Protein AF-A0A960WBM6-F1 (afdb_monomer_lite)

pLDDT: mean 77.88, std 14.92, range [31.28, 96.62]

Sequence (281 aa):
MEIIMSLPKWAQWVTFFGSLLALLITLSNLFVIVKGPKLVVKFTKNTFIRISESYGESIFLRPIIVALNGDVTIHEVVTTLYFKDHVGNESKYNLEILEYGELVKQVNSTAPQHFFLTSSPFRFLKKNSSLPAVYLSRPAGHSDKLKNVILLCIEQVTETANHFTEPGDQSQKGTTNEARSKILNIIDERTNEILESVQFKPGEYEIELSVIFKSTNSLTSWRLRESSKTFLKFTIPENFRKEIKNSLKNTIIEIGRLRLEGKVSETVLYPEYVPKNINVS

Secondary structure (DSSP, 8-state):
-HHHHTS-HHHHHHHHHHHHHHHHHHHHHHHHHTS--EEEEEE-S--EEEEETTTEEEEEE-EEEEEESS-EEEEEEEEEEEEE-TT--EEEEEEEEEEEEEE---TT-SS----EETT--TT-B-TT---BEEEEEEETT--THHHHHHHHHHHHHHHHHHHHHSSS-GGGPPPHHHHHHHHHHHHHHHHHHHHHH----SEEEEEEEEEEEEESS-TTTTT--EEEEEEEEEEE-TTHHHHHHHHHHHHHHHHHHHHHTT-TTSPPPPPEEPPEEEEE-

Foldseek 3Di:
DVVLVPDDPVVNVVVVVVVVVVVVVVVVVVVLLVPDKDKAKWWDLPKWWFADLPPGIKIKTWIWIAIASAKKFWDDKWKKKWFAAPVGDIDIFTKDFPAKAFADDDPDDPDSDRDGDRPDPSRIDGHPPGTTMMTIIDTPPLDCQLSVLLVVLLVVLLVLLCQQPPPDDCVPHDDPVVSLVVNLVSLVVSLVVNLVSDDDDFGKMKMKIKTWMFGPDDPPRPDDTDIYIKMKIFGDHRCNSVVLSVQQSVQSSVSSVCSNVVNNVDDGDTDIGNTHPIDID

Radius of gyration: 29.23 Å; chains: 1; bounding box: 61×32×106 Å

Structure (mmCIF, N/CA/C/O backbone):
data_AF-A0A960WBM6-F1
#
_entry.id   AF-A0A960WBM6-F1
#
loop_
_atom_site.group_PDB
_atom_site.id
_atom_site.type_symbol
_atom_site.label_atom_id
_atom_site.label_alt_id
_atom_site.label_comp_id
_atom_site.label_asym_id
_atom_site.label_entity_id
_atom_site.label_seq_id
_atom_site.pdbx_PDB_ins_code
_atom_site.Cartn_x
_atom_site.Cartn_y
_atom_site.Cartn_z
_atom_site.occupancy
_atom_site.B_iso_or_equiv
_atom_site.auth_seq_id
_atom_site.auth_comp_id
_atom_site.auth_asym_id
_atom_site.auth_atom_id
_atom_site.pdbx_PDB_model_num
ATOM 1 N N . MET A 1 1 ? 22.748 -4.782 -67.440 1.00 51.88 1 MET A N 1
ATOM 2 C CA . MET A 1 1 ? 23.927 -3.898 -67.288 1.00 51.88 1 MET A CA 1
ATOM 3 C C . MET A 1 1 ? 24.216 -3.122 -68.575 1.00 51.88 1 MET A C 1
ATOM 5 O O . MET A 1 1 ? 24.568 -1.955 -68.488 1.00 51.88 1 MET A O 1
ATOM 9 N N . GLU A 1 2 ? 23.966 -3.710 -69.751 1.00 52.69 2 GLU A N 1
ATOM 10 C CA . GLU A 1 2 ? 24.194 -3.074 -71.065 1.00 52.69 2 GLU A CA 1
ATOM 11 C C . GLU A 1 2 ? 23.302 -1.849 -71.363 1.00 52.69 2 GLU A C 1
ATOM 13 O O . GLU A 1 2 ? 23.773 -0.896 -71.969 1.00 52.69 2 GLU A O 1
ATOM 18 N N . ILE A 1 3 ? 22.062 -1.796 -70.857 1.00 58.38 3 ILE A N 1
ATOM 19 C CA . ILE A 1 3 ? 21.116 -0.684 -71.121 1.00 58.38 3 ILE A CA 1
ATOM 20 C C . ILE A 1 3 ? 21.492 0.620 -70.381 1.00 58.38 3 ILE A C 1
ATOM 22 O O . ILE A 1 3 ? 21.149 1.717 -70.812 1.00 58.38 3 ILE A O 1
ATOM 26 N N . ILE A 1 4 ? 22.216 0.530 -69.260 1.00 57.78 4 ILE A N 1
ATOM 27 C CA . ILE A 1 4 ? 22.627 1.716 -68.483 1.00 57.78 4 ILE A CA 1
ATOM 28 C C . ILE A 1 4 ? 23.872 2.351 -69.115 1.00 57.78 4 ILE A C 1
ATOM 30 O O . ILE A 1 4 ? 24.004 3.573 -69.146 1.00 57.78 4 ILE A O 1
ATOM 34 N N . MET A 1 5 ? 24.761 1.533 -69.688 1.00 59.09 5 MET A N 1
ATOM 35 C CA . MET A 1 5 ? 25.993 2.008 -70.324 1.00 59.09 5 MET A CA 1
ATOM 36 C C . MET A 1 5 ? 25.749 2.780 -71.631 1.00 59.09 5 MET A C 1
ATOM 38 O O . MET A 1 5 ? 26.608 3.562 -72.027 1.00 59.09 5 MET A O 1
ATOM 42 N N . SER A 1 6 ? 24.573 2.637 -72.254 1.00 69.56 6 SER A N 1
ATOM 43 C CA . SER A 1 6 ? 24.165 3.393 -73.449 1.00 69.56 6 SER A CA 1
ATOM 44 C C . SER A 1 6 ? 23.536 4.763 -73.155 1.00 69.56 6 SER A C 1
ATOM 46 O O . SER A 1 6 ? 23.222 5.502 -74.087 1.00 69.56 6 SER A O 1
ATOM 48 N N . LEU A 1 7 ? 23.319 5.120 -71.884 1.00 72.75 7 LEU A N 1
ATOM 49 C CA . LEU A 1 7 ? 22.768 6.424 -71.504 1.00 72.75 7 LEU A CA 1
ATOM 50 C C . LEU A 1 7 ? 23.850 7.522 -71.487 1.00 72.75 7 LEU A C 1
ATOM 52 O O . LEU A 1 7 ? 25.006 7.243 -71.165 1.00 72.75 7 LEU A O 1
ATOM 56 N N . PRO A 1 8 ? 23.497 8.794 -71.752 1.00 80.50 8 PRO A N 1
ATOM 57 C CA . PRO A 1 8 ? 24.393 9.923 -71.515 1.00 80.50 8 PRO A CA 1
ATOM 58 C C . PRO A 1 8 ? 24.914 9.921 -70.072 1.00 80.50 8 PRO A C 1
ATOM 60 O O . PRO A 1 8 ? 24.158 9.626 -69.145 1.00 80.50 8 PRO A O 1
ATOM 63 N N . LYS A 1 9 ? 26.179 10.311 -69.856 1.00 78.56 9 LYS A N 1
ATOM 64 C CA . LYS A 1 9 ? 26.829 10.262 -68.528 1.00 78.56 9 LYS A CA 1
ATOM 65 C C . LYS A 1 9 ? 25.989 10.904 -67.414 1.00 78.56 9 LYS A C 1
ATOM 67 O O . LYS A 1 9 ? 25.938 10.377 -66.311 1.00 78.56 9 LYS A O 1
ATOM 72 N N . TRP A 1 10 ? 25.291 12.007 -67.694 1.00 80.94 10 TRP A N 1
ATOM 73 C CA . TRP A 1 10 ? 24.418 12.671 -66.717 1.00 80.94 10 TRP A CA 1
ATOM 74 C C . TRP A 1 10 ? 23.229 11.794 -66.284 1.00 80.94 10 TRP A C 1
ATOM 76 O O . TRP A 1 10 ? 22.906 11.747 -65.101 1.00 80.94 10 TRP A O 1
ATOM 86 N N . ALA A 1 11 ? 22.622 11.045 -67.208 1.00 78.31 11 ALA A N 1
ATOM 87 C CA . ALA A 1 11 ? 21.514 10.139 -66.920 1.00 78.31 11 ALA A CA 1
ATOM 88 C C . ALA A 1 11 ? 21.991 8.906 -66.140 1.00 78.31 11 ALA A C 1
ATOM 90 O O . ALA A 1 11 ? 21.297 8.468 -65.227 1.00 78.31 11 ALA A O 1
ATOM 91 N N . GLN A 1 12 ? 23.207 8.417 -66.421 1.00 79.69 12 GLN A N 1
ATOM 92 C CA . GLN A 1 12 ? 23.851 7.350 -65.642 1.00 79.69 12 GLN A CA 1
ATOM 93 C C . GLN A 1 12 ? 24.030 7.759 -64.174 1.00 79.69 12 GLN A C 1
ATOM 95 O O . GLN A 1 12 ? 23.628 7.014 -63.276 1.00 79.69 12 GLN A O 1
ATOM 100 N N . TRP A 1 13 ? 24.553 8.968 -63.926 1.00 79.75 13 TRP A N 1
ATOM 101 C CA . TRP A 1 13 ? 24.692 9.518 -62.574 1.00 79.75 13 TRP A CA 1
ATOM 102 C C . TRP A 1 13 ? 23.342 9.644 -61.864 1.00 79.75 13 TRP A C 1
ATO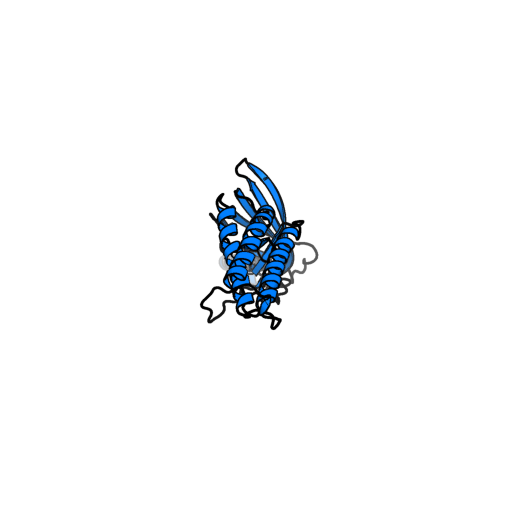M 104 O O . TRP A 1 13 ? 23.217 9.207 -60.722 1.00 79.75 13 TRP A O 1
ATOM 114 N N . VAL A 1 14 ? 22.314 10.165 -62.540 1.00 82.62 14 VAL A N 1
ATOM 115 C CA . VAL A 1 14 ? 20.965 10.295 -61.963 1.00 82.62 14 VAL A CA 1
ATOM 116 C C . VAL A 1 14 ? 20.368 8.930 -61.614 1.00 82.62 14 VAL A C 1
ATOM 118 O O . VAL A 1 14 ? 19.839 8.770 -60.517 1.00 82.62 14 VAL A O 1
ATOM 121 N N . THR A 1 15 ? 20.491 7.919 -62.480 1.00 82.12 15 THR A N 1
ATOM 122 C CA . THR A 1 15 ? 20.007 6.563 -62.168 1.00 82.12 15 THR A CA 1
ATOM 123 C C . THR A 1 15 ? 20.772 5.912 -61.020 1.00 82.12 15 THR A C 1
ATOM 125 O O . THR A 1 15 ? 20.156 5.284 -60.160 1.00 82.12 15 THR A O 1
ATOM 128 N N . PHE A 1 16 ? 22.094 6.100 -60.951 1.00 84.12 16 PHE A N 1
ATOM 129 C CA . PHE A 1 16 ? 22.910 5.579 -59.858 1.00 84.12 16 PHE A CA 1
ATOM 130 C C . PHE A 1 16 ? 22.513 6.220 -58.525 1.00 84.12 16 PHE A C 1
ATOM 132 O O . PHE A 1 16 ? 22.137 5.509 -57.594 1.00 84.12 16 PHE A O 1
ATOM 139 N N . PHE A 1 17 ? 22.486 7.552 -58.447 1.00 83.62 17 PHE A N 1
ATOM 140 C CA . PHE A 1 17 ? 22.092 8.252 -57.224 1.00 83.62 17 PHE A CA 1
ATOM 141 C C . PHE A 1 17 ? 20.619 8.036 -56.864 1.00 83.62 17 PHE A C 1
ATOM 143 O O . PHE A 1 17 ? 20.308 7.899 -55.685 1.00 83.62 17 PHE A O 1
ATOM 150 N N . GLY A 1 18 ? 19.721 7.925 -57.845 1.00 85.38 18 GLY A N 1
ATOM 151 C CA . GLY A 1 18 ? 18.317 7.579 -57.620 1.00 85.38 18 GLY A CA 1
ATOM 152 C C . GLY A 1 18 ? 18.147 6.178 -57.029 1.00 85.38 18 GLY A C 1
ATOM 153 O O . GLY A 1 18 ? 17.402 6.002 -56.068 1.00 85.38 18 GLY A O 1
ATOM 154 N N . SER A 1 19 ? 18.888 5.189 -57.539 1.00 84.75 19 SER A N 1
ATOM 155 C CA . SER A 1 19 ? 18.884 3.824 -56.994 1.00 84.75 19 SER A CA 1
ATOM 156 C C . SER A 1 19 ? 19.531 3.736 -55.608 1.00 84.75 19 SER A C 1
ATOM 158 O O . SER A 1 19 ? 19.014 3.038 -54.738 1.00 84.75 19 SER A O 1
ATOM 160 N N . LEU A 1 20 ? 20.598 4.504 -55.359 1.00 84.56 20 LEU A N 1
ATOM 161 C CA . LEU A 1 20 ? 21.231 4.617 -54.045 1.00 84.56 20 LEU A CA 1
ATOM 162 C C . LEU A 1 20 ? 20.290 5.278 -53.030 1.00 84.56 20 LEU A C 1
ATOM 164 O O . LEU A 1 20 ? 20.164 4.798 -51.908 1.00 84.56 20 LEU A O 1
ATOM 168 N N . LEU A 1 21 ? 19.587 6.342 -53.426 1.00 83.69 21 LEU A N 1
ATOM 169 C CA . LEU A 1 21 ? 18.595 7.011 -52.588 1.00 83.69 21 LEU A CA 1
ATOM 170 C C . LEU A 1 21 ? 17.417 6.078 -52.279 1.00 83.69 21 LEU A C 1
ATOM 172 O O . LEU A 1 21 ? 17.003 5.987 -51.127 1.00 83.69 21 LEU A O 1
ATOM 176 N N . ALA A 1 22 ? 16.919 5.335 -53.270 1.00 82.62 22 ALA A N 1
ATOM 177 C CA . ALA A 1 22 ? 15.879 4.329 -53.068 1.00 82.62 22 ALA A CA 1
ATOM 178 C C . ALA A 1 22 ? 16.340 3.218 -52.111 1.00 82.62 22 ALA A C 1
ATOM 180 O O . ALA A 1 22 ? 15.602 2.870 -51.191 1.00 82.62 22 ALA A O 1
ATOM 181 N N . LEU A 1 23 ? 17.578 2.727 -52.258 1.00 83.38 23 LEU A N 1
ATOM 182 C CA . LEU A 1 23 ? 18.181 1.753 -51.347 1.00 83.38 23 LEU A CA 1
ATOM 183 C C . LEU A 1 23 ? 18.256 2.308 -49.917 1.00 83.38 23 LEU A C 1
ATOM 185 O O . LEU A 1 23 ? 17.821 1.643 -48.980 1.00 83.38 23 LEU A O 1
ATOM 189 N N . LEU A 1 24 ? 18.744 3.540 -49.742 1.00 78.94 24 LEU A N 1
ATOM 190 C CA . LEU A 1 24 ? 18.834 4.201 -48.437 1.00 78.94 24 LEU A CA 1
ATOM 191 C C . LEU A 1 24 ? 17.455 4.425 -47.801 1.00 78.94 24 LEU A C 1
ATOM 193 O O . LEU A 1 24 ? 17.318 4.236 -46.596 1.00 78.94 24 LEU A O 1
ATOM 197 N N . ILE A 1 25 ? 16.429 4.760 -48.590 1.00 77.88 25 ILE A N 1
ATOM 198 C CA . ILE A 1 25 ? 15.038 4.876 -48.122 1.00 77.88 25 ILE A CA 1
ATOM 199 C C . ILE A 1 25 ? 14.477 3.504 -47.727 1.00 77.88 25 ILE A C 1
ATOM 201 O O . ILE A 1 25 ? 13.816 3.373 -46.700 1.00 77.88 25 ILE A O 1
ATOM 205 N N . THR A 1 26 ? 14.747 2.449 -48.499 1.00 75.38 26 THR A N 1
ATOM 206 C CA . THR A 1 26 ? 14.316 1.094 -48.124 1.00 75.38 26 THR A CA 1
ATOM 207 C C . THR A 1 26 ? 15.040 0.579 -46.884 1.00 75.38 26 THR A C 1
ATOM 209 O O . THR A 1 26 ? 14.398 -0.015 -46.024 1.00 75.38 26 THR A O 1
ATOM 212 N N . LEU A 1 27 ? 16.337 0.866 -46.736 1.00 70.75 27 LEU A N 1
ATOM 213 C CA . LEU A 1 27 ? 17.120 0.543 -45.544 1.00 70.75 27 LEU A CA 1
ATOM 214 C C . LEU A 1 27 ? 16.624 1.331 -44.331 1.00 70.75 27 LEU A C 1
ATOM 216 O O . LEU A 1 27 ? 16.455 0.740 -43.271 1.00 70.75 27 LEU A O 1
ATOM 220 N N . SER A 1 28 ? 16.334 2.628 -44.467 1.00 61.50 28 SER A N 1
ATOM 221 C CA . SER A 1 28 ? 15.801 3.441 -43.367 1.00 61.50 28 SER A CA 1
ATOM 222 C C . SER A 1 28 ? 14.403 2.982 -42.940 1.00 61.50 28 SER A C 1
ATOM 224 O O . SER A 1 28 ? 14.136 2.874 -41.744 1.00 61.50 28 SER A O 1
ATOM 226 N N . ASN A 1 29 ? 13.543 2.604 -43.890 1.00 57.44 29 ASN A N 1
ATOM 227 C CA . ASN A 1 29 ? 12.247 1.989 -43.603 1.00 57.44 29 ASN A CA 1
ATOM 228 C C . ASN A 1 29 ? 12.398 0.603 -42.951 1.00 57.44 29 ASN A C 1
ATOM 230 O O . ASN A 1 29 ? 11.651 0.287 -42.025 1.00 57.44 29 ASN A O 1
ATOM 234 N N . LEU A 1 30 ? 13.405 -0.189 -43.342 1.00 56.22 30 LEU A N 1
ATOM 235 C CA . LEU A 1 30 ? 13.779 -1.413 -42.627 1.00 56.22 30 LEU A CA 1
ATOM 236 C C . LEU A 1 30 ? 14.220 -1.094 -41.191 1.00 56.22 30 LEU A C 1
ATOM 238 O O . LEU A 1 30 ? 13.779 -1.754 -40.261 1.00 56.22 30 LEU A O 1
ATOM 242 N N . PHE A 1 31 ? 15.021 -0.047 -40.981 1.00 52.97 31 PHE A N 1
ATOM 243 C CA . PHE A 1 31 ? 15.459 0.392 -39.651 1.00 52.97 31 PHE A CA 1
ATOM 244 C C . PHE A 1 31 ? 14.296 0.846 -38.752 1.00 52.97 31 PHE A C 1
ATOM 246 O O . PHE A 1 31 ? 14.330 0.616 -37.543 1.00 52.97 31 PHE A O 1
ATOM 253 N N . VAL A 1 32 ? 13.241 1.446 -39.316 1.00 49.31 32 VAL A N 1
ATOM 254 C CA . VAL A 1 32 ? 12.004 1.775 -38.581 1.00 49.31 32 VAL A CA 1
ATOM 255 C C . VAL A 1 32 ? 11.244 0.508 -38.170 1.00 49.31 32 VAL A C 1
ATOM 257 O O . VAL A 1 32 ? 10.724 0.457 -37.057 1.00 49.31 32 VAL A O 1
ATOM 260 N N . ILE A 1 33 ? 11.247 -0.535 -39.007 1.00 52.09 33 ILE A N 1
ATOM 261 C CA . ILE A 1 33 ? 10.725 -1.875 -38.674 1.00 52.09 33 ILE A CA 1
ATOM 262 C C . ILE A 1 33 ? 11.625 -2.591 -37.639 1.00 52.09 33 ILE A C 1
ATOM 264 O O . ILE A 1 33 ? 11.143 -3.414 -36.865 1.00 52.09 33 ILE A O 1
ATOM 268 N N . VAL A 1 34 ? 12.914 -2.240 -37.562 1.00 53.84 34 VAL A N 1
ATOM 269 C CA . VAL A 1 34 ? 13.913 -2.805 -36.628 1.00 53.84 34 VAL A CA 1
ATOM 270 C C . VAL A 1 34 ? 13.907 -2.130 -35.246 1.00 53.84 34 VAL A C 1
ATOM 272 O O . VAL A 1 34 ? 14.591 -2.606 -34.339 1.00 53.84 34 VAL A O 1
ATOM 275 N N . LYS A 1 35 ? 13.112 -1.073 -35.005 1.00 60.22 35 LYS A N 1
ATOM 276 C CA . LYS A 1 35 ? 12.862 -0.625 -33.622 1.00 60.22 35 LYS A CA 1
ATOM 277 C C . LYS A 1 35 ? 12.098 -1.729 -32.891 1.00 60.22 35 LYS A C 1
ATOM 279 O O . LYS A 1 35 ? 10.879 -1.810 -32.996 1.00 60.22 35 LYS A O 1
ATOM 284 N N . GLY A 1 36 ? 12.844 -2.574 -32.180 1.00 65.44 36 GLY A N 1
ATOM 285 C CA . GLY A 1 36 ? 12.320 -3.708 -31.431 1.00 65.44 36 GLY A CA 1
ATOM 286 C C . GLY A 1 36 ? 11.194 -3.308 -30.472 1.00 65.44 36 GLY A C 1
ATOM 287 O O . GLY A 1 36 ? 11.067 -2.130 -30.105 1.00 65.44 36 GLY A O 1
ATOM 288 N N . PRO A 1 37 ? 10.350 -4.276 -30.081 1.00 74.62 37 PRO A N 1
ATOM 289 C CA . PRO A 1 37 ? 9.254 -4.014 -29.166 1.00 74.62 37 PRO A CA 1
ATOM 290 C C . PRO A 1 37 ? 9.809 -3.481 -27.848 1.00 74.62 37 PRO A C 1
ATOM 292 O O . PRO A 1 37 ? 10.759 -4.025 -27.297 1.00 74.62 37 PRO A O 1
ATOM 295 N N . LYS A 1 38 ? 9.210 -2.404 -27.348 1.00 80.69 38 LYS A N 1
ATOM 296 C CA . LYS A 1 38 ? 9.643 -1.719 -26.132 1.00 80.69 38 LYS A CA 1
ATOM 297 C C . LYS A 1 38 ? 8.476 -1.629 -25.170 1.00 80.69 38 LYS A C 1
ATOM 299 O O . LYS A 1 38 ? 7.408 -1.153 -25.543 1.00 80.69 38 LYS A O 1
ATOM 304 N N . LEU A 1 39 ? 8.699 -1.994 -23.915 1.00 83.19 39 LEU A N 1
ATOM 305 C CA . LEU A 1 39 ? 7.736 -1.749 -22.850 1.00 83.19 39 LEU A CA 1
ATOM 306 C C . LEU A 1 39 ? 8.081 -0.454 -22.115 1.00 83.19 39 LEU A C 1
ATOM 308 O O . LEU A 1 39 ? 9.196 -0.278 -21.620 1.00 83.19 39 LEU A O 1
ATOM 312 N N . VAL A 1 40 ? 7.124 0.464 -22.039 1.00 86.00 40 VAL A N 1
ATOM 313 C CA . VAL A 1 40 ? 7.214 1.665 -21.206 1.00 86.00 40 VAL A CA 1
ATOM 314 C C . VAL A 1 40 ? 6.342 1.457 -19.982 1.00 86.00 40 VAL A C 1
ATOM 316 O O . VAL A 1 40 ? 5.144 1.225 -20.106 1.00 86.00 40 VAL A O 1
ATOM 319 N N . VAL A 1 41 ? 6.952 1.561 -18.809 1.00 86.44 41 VAL A N 1
ATOM 320 C CA . VAL A 1 41 ? 6.276 1.484 -17.515 1.00 86.44 41 VAL A CA 1
ATOM 321 C C . VAL A 1 41 ? 6.428 2.843 -16.849 1.00 86.44 41 VAL A C 1
ATOM 323 O O . VAL A 1 41 ? 7.524 3.397 -16.852 1.00 86.44 41 VAL A O 1
ATOM 326 N N . LYS A 1 42 ? 5.338 3.408 -16.327 1.00 88.44 42 LYS A N 1
ATOM 327 C CA . LYS A 1 42 ? 5.361 4.675 -15.585 1.00 88.44 42 LYS A CA 1
ATOM 328 C C . LYS A 1 42 ? 4.370 4.653 -14.443 1.00 88.44 42 LYS A C 1
ATOM 330 O O . LYS A 1 42 ? 3.204 4.339 -14.659 1.00 88.44 42 LYS A O 1
ATOM 335 N N . PHE A 1 43 ? 4.789 5.057 -13.254 1.00 87.94 43 PHE A N 1
ATOM 336 C CA . PHE A 1 43 ? 3.843 5.297 -12.171 1.00 87.94 43 PHE A CA 1
ATOM 337 C C . PHE A 1 43 ? 2.955 6.516 -12.431 1.00 87.94 43 PHE A C 1
ATOM 339 O O . PHE A 1 43 ? 3.356 7.499 -13.058 1.00 87.94 43 PHE A O 1
ATOM 346 N N . THR A 1 44 ? 1.735 6.465 -11.901 1.00 85.25 44 THR A N 1
ATOM 347 C CA . THR A 1 44 ? 0.902 7.654 -11.707 1.00 85.25 44 THR A CA 1
ATOM 348 C C . THR A 1 44 ? 1.102 8.214 -10.302 1.00 85.25 44 THR A C 1
ATOM 350 O O . THR A 1 44 ? 1.545 7.516 -9.391 1.00 85.25 44 THR A O 1
ATOM 353 N N . LYS A 1 45 ? 0.713 9.476 -10.097 1.00 83.94 45 LYS A N 1
ATOM 354 C CA . LYS A 1 45 ? 0.758 10.120 -8.774 1.00 83.94 45 LYS A CA 1
ATOM 355 C C . LYS A 1 45 ? -0.286 9.579 -7.786 1.00 83.94 45 LYS A C 1
ATOM 357 O O . LYS A 1 45 ? -0.279 9.957 -6.624 1.00 83.94 45 LYS A O 1
ATOM 362 N N . ASN A 1 46 ? -1.181 8.704 -8.238 1.00 81.94 46 ASN A N 1
ATOM 363 C CA . ASN A 1 46 ? -2.291 8.190 -7.447 1.00 81.94 46 ASN A CA 1
ATOM 364 C C . ASN A 1 46 ? -1.861 6.931 -6.688 1.00 81.94 46 ASN A C 1
ATOM 366 O O . ASN A 1 46 ? -2.228 5.819 -7.064 1.00 81.94 46 ASN A O 1
ATOM 370 N N . THR A 1 47 ? -1.057 7.132 -5.646 1.00 84.75 47 THR A N 1
ATOM 371 C CA . THR A 1 47 ? -0.614 6.087 -4.715 1.00 84.75 47 THR A CA 1
ATOM 372 C C . THR A 1 47 ? -1.178 6.378 -3.335 1.00 84.75 47 THR A C 1
ATOM 374 O O . THR A 1 47 ? -1.216 7.535 -2.922 1.00 84.75 47 THR A O 1
ATOM 377 N N . PHE A 1 48 ? -1.622 5.343 -2.628 1.00 88.50 48 PHE A N 1
ATOM 378 C CA . PHE A 1 48 ? -2.118 5.473 -1.260 1.00 88.50 48 PHE A CA 1
ATOM 379 C C . PHE A 1 48 ? -1.801 4.228 -0.436 1.00 88.50 48 PHE A C 1
ATOM 381 O O . PHE A 1 48 ? -1.596 3.140 -0.972 1.00 88.50 48 PHE A O 1
ATOM 388 N N . ILE A 1 49 ? -1.752 4.406 0.877 1.00 89.56 49 ILE A N 1
ATOM 389 C CA . ILE A 1 49 ? -1.599 3.349 1.870 1.00 89.56 49 ILE A CA 1
ATOM 390 C C . ILE A 1 49 ? -2.972 3.119 2.494 1.00 89.56 49 ILE A C 1
ATOM 392 O O . ILE A 1 49 ? -3.686 4.074 2.793 1.00 89.56 49 ILE A O 1
ATOM 396 N N . ARG A 1 50 ? -3.357 1.864 2.695 1.00 87.56 50 ARG A N 1
ATOM 397 C CA . ARG A 1 50 ? -4.604 1.503 3.375 1.00 87.56 50 ARG A CA 1
ATOM 398 C C . ARG A 1 50 ? -4.311 0.471 4.448 1.00 87.56 50 ARG A C 1
ATOM 400 O O . ARG A 1 50 ? -3.479 -0.412 4.253 1.00 87.56 50 ARG A O 1
ATOM 407 N N . ILE A 1 51 ? -5.048 0.569 5.547 1.00 87.06 51 ILE A N 1
ATOM 408 C CA . ILE A 1 51 ? -5.082 -0.449 6.592 1.00 87.06 51 ILE A CA 1
ATOM 409 C C . ILE A 1 51 ? -6.478 -1.068 6.601 1.00 87.06 51 ILE A C 1
ATOM 411 O O . ILE A 1 51 ? -7.461 -0.341 6.715 1.00 87.06 51 ILE A O 1
ATOM 415 N N . SER A 1 52 ? -6.568 -2.388 6.438 1.00 85.25 52 SER A N 1
ATOM 416 C CA . SER A 1 52 ? -7.834 -3.119 6.306 1.00 85.25 52 SER A CA 1
ATOM 417 C C . SER A 1 52 ? -7.781 -4.510 6.935 1.00 85.25 52 SER A C 1
ATOM 419 O O . SER A 1 52 ? -6.706 -5.076 7.129 1.00 85.25 52 SER A O 1
ATOM 421 N N . GLU A 1 53 ? -8.950 -5.090 7.198 1.00 83.25 53 GLU A N 1
ATOM 422 C CA . GLU A 1 53 ? -9.082 -6.462 7.708 1.00 83.25 53 GLU A CA 1
ATOM 423 C C . GLU A 1 53 ? -8.685 -7.546 6.689 1.00 83.25 53 GLU A C 1
ATOM 425 O O . GLU A 1 53 ? -8.329 -8.660 7.066 1.00 83.25 53 GLU A O 1
ATOM 430 N N . SER A 1 54 ? -8.717 -7.241 5.387 1.00 82.44 54 SER A N 1
ATOM 431 C CA . SER A 1 54 ? -8.425 -8.225 4.336 1.00 82.44 54 SER A CA 1
ATOM 432 C C . SER A 1 54 ? -6.920 -8.427 4.146 1.00 82.44 54 SER A C 1
ATOM 434 O O . SER A 1 54 ? -6.450 -9.569 4.075 1.00 82.44 54 SER A O 1
ATOM 436 N N . TYR A 1 55 ? -6.164 -7.324 4.123 1.00 81.69 55 TYR A N 1
ATOM 437 C CA . TYR A 1 55 ? -4.747 -7.314 3.735 1.00 81.69 55 TYR A CA 1
ATOM 438 C C . TYR A 1 55 ? -3.806 -6.750 4.811 1.00 81.69 55 TYR A C 1
ATOM 440 O O . TYR A 1 55 ? -2.592 -6.735 4.615 1.00 81.69 55 TYR A O 1
ATOM 448 N N . GLY A 1 56 ? -4.335 -6.295 5.953 1.00 86.56 56 GLY A N 1
ATOM 449 C CA . GLY A 1 56 ? -3.550 -5.562 6.945 1.00 86.56 56 GLY A CA 1
ATOM 450 C C . GLY A 1 56 ? -3.141 -4.195 6.398 1.00 86.56 56 GLY A C 1
ATOM 451 O O . GLY A 1 56 ? -3.984 -3.455 5.895 1.00 86.56 56 GLY A O 1
ATOM 452 N N . GLU A 1 57 ? -1.856 -3.863 6.492 1.00 88.31 57 GLU A N 1
ATOM 453 C CA . GLU A 1 57 ? -1.267 -2.656 5.902 1.00 88.31 57 GLU A CA 1
ATOM 454 C C . GLU A 1 57 ? -0.786 -2.943 4.479 1.00 88.31 57 GLU A C 1
ATOM 456 O O . GLU A 1 57 ? -0.038 -3.890 4.231 1.00 88.31 57 GLU A O 1
ATOM 461 N N . SER A 1 58 ? -1.231 -2.134 3.521 1.00 89.19 58 SER A N 1
ATOM 462 C CA . SER A 1 58 ? -0.901 -2.323 2.110 1.00 89.19 58 SER A CA 1
ATOM 463 C C . SER A 1 58 ? -0.746 -0.995 1.382 1.00 89.19 58 SER A C 1
ATOM 465 O O . SER A 1 58 ? -1.377 0.004 1.730 1.00 89.19 58 SER A O 1
ATOM 467 N N . ILE A 1 59 ? 0.079 -0.997 0.339 1.00 90.62 59 ILE A N 1
ATOM 468 C CA . ILE A 1 59 ? 0.286 0.123 -0.571 1.00 90.62 59 ILE A CA 1
ATOM 469 C C . ILE A 1 59 ? -0.343 -0.177 -1.930 1.00 90.62 59 ILE A C 1
ATOM 471 O O . ILE A 1 59 ? -0.156 -1.248 -2.506 1.00 90.62 59 ILE A O 1
ATOM 475 N N . PHE A 1 60 ? -1.096 0.786 -2.444 1.00 88.50 60 PHE A N 1
ATOM 476 C CA . PHE A 1 60 ? -1.750 0.709 -3.740 1.00 88.50 60 PHE A CA 1
ATOM 477 C C . PHE A 1 60 ? -0.940 1.491 -4.759 1.00 88.50 60 PHE A C 1
ATOM 479 O O . PHE A 1 60 ? -0.850 2.717 -4.694 1.00 88.50 60 PHE A O 1
ATOM 486 N N . LEU A 1 61 ? -0.383 0.770 -5.723 1.00 88.62 61 LEU A N 1
ATOM 487 C CA . LEU A 1 61 ? 0.441 1.315 -6.788 1.00 88.62 61 LEU A CA 1
ATOM 488 C C . LEU A 1 61 ? -0.339 1.332 -8.093 1.00 88.62 61 LEU A C 1
ATOM 490 O O . LEU A 1 61 ? -1.044 0.382 -8.418 1.00 88.62 61 LEU A O 1
ATOM 494 N N . ARG A 1 62 ? -0.190 2.404 -8.872 1.00 86.19 62 ARG A N 1
ATOM 495 C CA . ARG A 1 62 ? -0.899 2.564 -10.148 1.00 86.19 62 ARG A CA 1
ATOM 496 C C . ARG A 1 62 ? 0.058 2.814 -11.304 1.00 86.19 62 ARG A C 1
ATOM 498 O O . ARG A 1 62 ? 0.252 3.980 -11.671 1.00 86.19 62 ARG A O 1
ATOM 505 N N . PRO A 1 63 ? 0.697 1.769 -11.849 1.00 85.19 63 PRO A N 1
ATOM 506 C CA . PRO A 1 63 ? 1.510 1.902 -13.042 1.00 85.19 63 PRO A CA 1
ATOM 507 C C . PRO A 1 63 ? 0.669 1.893 -14.325 1.00 85.19 63 PRO A C 1
ATOM 509 O O . PRO A 1 63 ? -0.312 1.169 -14.472 1.00 85.19 63 PRO A O 1
ATOM 512 N N . ILE A 1 64 ? 1.105 2.689 -15.291 1.00 83.06 64 ILE A N 1
ATOM 513 C CA . ILE A 1 64 ? 0.690 2.635 -16.687 1.00 83.06 64 ILE A CA 1
ATOM 514 C C . ILE A 1 64 ? 1.749 1.826 -17.427 1.00 83.06 64 ILE A C 1
ATOM 516 O O . ILE A 1 64 ? 2.936 2.159 -17.378 1.00 83.06 64 ILE A O 1
ATOM 520 N N . ILE A 1 65 ? 1.316 0.775 -18.116 1.00 82.44 65 ILE A N 1
ATOM 521 C CA . ILE A 1 65 ? 2.194 -0.124 -18.861 1.00 82.44 65 ILE A CA 1
ATOM 522 C C . ILE A 1 65 ? 1.777 -0.078 -20.323 1.00 82.44 65 ILE A C 1
ATOM 524 O O . ILE A 1 65 ? 0.652 -0.433 -20.655 1.00 82.44 65 ILE A O 1
ATOM 528 N N . VAL A 1 66 ? 2.683 0.366 -21.193 1.00 82.56 66 VAL A N 1
ATOM 529 C CA . VAL A 1 66 ? 2.416 0.548 -22.622 1.00 82.56 66 VAL A CA 1
ATOM 530 C C . VAL A 1 66 ? 3.435 -0.222 -23.445 1.00 82.56 66 VAL A C 1
ATOM 532 O O . VAL A 1 66 ? 4.637 0.047 -23.384 1.00 82.56 66 VAL A O 1
ATOM 535 N N . ALA A 1 67 ? 2.942 -1.150 -24.260 1.00 79.50 67 ALA A N 1
ATOM 536 C CA . ALA A 1 67 ? 3.729 -1.795 -25.299 1.00 79.50 67 ALA A CA 1
ATOM 537 C C . ALA A 1 67 ? 3.832 -0.872 -26.525 1.00 79.50 67 ALA A C 1
ATOM 539 O O . ALA A 1 67 ? 2.822 -0.484 -27.122 1.00 79.50 67 ALA A O 1
ATOM 540 N N . LEU A 1 68 ? 5.060 -0.508 -26.892 1.00 77.81 68 LEU A N 1
ATOM 541 C CA . LEU A 1 68 ? 5.398 0.287 -28.068 1.00 77.81 68 LEU A CA 1
ATOM 542 C C . LEU A 1 68 ? 6.087 -0.593 -29.111 1.00 77.81 68 LEU A C 1
ATOM 544 O O . LEU A 1 68 ? 6.873 -1.476 -28.782 1.00 77.81 68 LEU A O 1
ATOM 548 N N . ASN A 1 69 ? 5.843 -0.292 -30.386 1.00 75.94 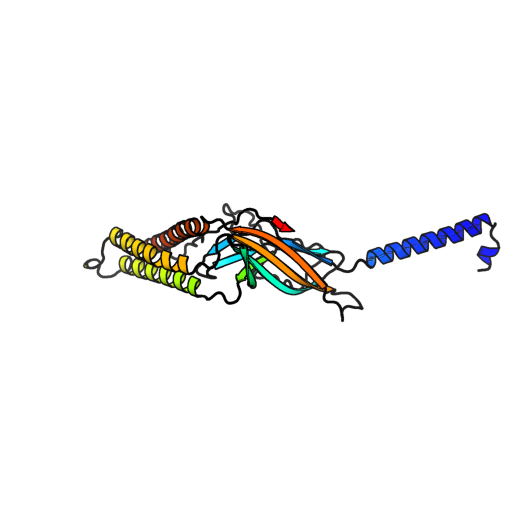69 ASN A N 1
ATOM 549 C CA . ASN A 1 69 ? 6.514 -0.921 -31.533 1.00 75.94 69 ASN A CA 1
ATOM 550 C C . ASN A 1 69 ? 6.356 -2.451 -31.647 1.00 75.94 69 ASN A C 1
ATOM 552 O O . ASN A 1 69 ? 7.095 -3.087 -32.386 1.00 75.94 69 ASN A O 1
ATOM 556 N N . GLY A 1 70 ? 5.368 -3.043 -30.976 1.00 72.19 70 GLY A N 1
ATOM 557 C CA . GLY A 1 70 ? 5.050 -4.463 -31.097 1.00 72.19 70 GLY A CA 1
ATOM 558 C C . GLY A 1 70 ? 4.428 -5.013 -29.824 1.00 72.19 70 GLY A C 1
ATOM 559 O O . GLY A 1 70 ? 4.335 -4.308 -28.818 1.00 72.19 70 GLY A O 1
ATOM 560 N N . ASP A 1 71 ? 4.003 -6.267 -29.887 1.00 73.81 71 ASP A N 1
ATOM 561 C CA . ASP A 1 71 ? 3.396 -6.955 -28.755 1.00 73.81 71 ASP A CA 1
ATOM 562 C C . ASP A 1 71 ? 4.474 -7.576 -27.859 1.00 73.81 71 ASP A C 1
ATOM 564 O O . ASP A 1 71 ? 5.482 -8.121 -28.330 1.00 73.81 71 ASP A O 1
ATOM 568 N N . VAL A 1 72 ? 4.246 -7.529 -26.547 1.00 76.25 72 VAL A N 1
ATOM 569 C CA . VAL A 1 72 ? 5.160 -8.098 -25.551 1.00 76.25 72 VAL A CA 1
ATOM 570 C C . VAL A 1 72 ? 4.437 -9.035 -24.599 1.00 76.25 72 VAL A C 1
ATOM 572 O O . VAL A 1 72 ? 3.266 -8.846 -24.261 1.00 76.25 72 VAL A O 1
ATOM 575 N N . THR A 1 73 ? 5.179 -10.029 -24.128 1.00 77.88 73 THR A N 1
ATOM 576 C CA . THR A 1 73 ? 4.779 -10.909 -23.037 1.00 77.88 73 THR A CA 1
ATOM 577 C C . THR A 1 73 ? 5.495 -10.480 -21.770 1.00 77.88 73 THR A C 1
ATOM 579 O O . THR A 1 73 ? 6.727 -10.472 -21.738 1.00 77.88 73 THR A O 1
ATOM 582 N N . ILE A 1 74 ? 4.739 -10.138 -20.725 1.00 80.38 74 ILE A N 1
ATOM 583 C CA . ILE A 1 74 ? 5.305 -9.898 -19.395 1.00 80.38 74 ILE A CA 1
ATOM 584 C C . ILE A 1 74 ? 5.603 -11.254 -18.759 1.00 80.38 74 ILE A C 1
ATOM 586 O O . ILE A 1 74 ? 4.723 -12.105 -18.634 1.00 80.38 74 ILE A O 1
ATOM 590 N N . HIS A 1 75 ? 6.861 -11.449 -18.378 1.00 79.75 75 HIS A N 1
ATOM 591 C CA . HIS A 1 75 ? 7.320 -12.637 -17.672 1.00 79.75 75 HIS A CA 1
ATOM 592 C C . HIS A 1 75 ? 7.229 -12.468 -16.164 1.00 79.75 75 HIS A C 1
ATOM 594 O O . HIS A 1 75 ? 6.809 -13.391 -15.473 1.00 79.75 75 HIS A O 1
ATOM 600 N N . GLU A 1 76 ? 7.654 -11.311 -15.666 1.00 84.19 76 GLU A N 1
ATOM 601 C CA . GLU A 1 76 ? 7.798 -11.078 -14.237 1.00 84.19 76 GLU A CA 1
ATOM 602 C C . GLU A 1 76 ? 7.646 -9.592 -13.925 1.00 84.19 76 GLU A C 1
ATOM 604 O O . GLU A 1 76 ? 8.067 -8.731 -14.702 1.00 84.19 76 GLU A O 1
ATOM 609 N N . VAL A 1 77 ? 7.046 -9.306 -12.774 1.00 86.19 77 VAL A N 1
ATOM 610 C CA . VAL A 1 77 ? 6.952 -7.966 -12.204 1.00 86.19 77 VAL A CA 1
ATOM 611 C C . VAL A 1 77 ? 7.598 -8.021 -10.829 1.00 86.19 77 VAL A C 1
ATOM 613 O O . VAL A 1 77 ? 7.111 -8.715 -9.941 1.00 86.19 77 VAL A O 1
ATOM 616 N N . VAL A 1 78 ? 8.695 -7.291 -10.665 1.00 90.44 78 VAL A N 1
ATOM 617 C CA . VAL A 1 78 ? 9.429 -7.185 -9.406 1.00 90.44 78 VAL A CA 1
ATOM 618 C C . VAL A 1 78 ? 9.234 -5.782 -8.869 1.00 90.44 78 VAL A C 1
ATOM 620 O O . VAL A 1 78 ? 9.469 -4.806 -9.583 1.00 90.44 78 VAL A O 1
ATOM 623 N N . THR A 1 79 ? 8.813 -5.682 -7.613 1.00 92.50 79 THR A N 1
ATOM 624 C CA . THR A 1 79 ? 8.625 -4.396 -6.944 1.00 92.50 79 THR A CA 1
ATOM 625 C C . THR A 1 79 ? 9.490 -4.345 -5.693 1.00 92.50 79 THR A C 1
ATOM 627 O O . THR A 1 79 ? 9.533 -5.297 -4.912 1.00 92.50 79 THR A O 1
ATOM 630 N N . THR A 1 80 ? 10.188 -3.237 -5.491 1.00 95.00 80 THR A N 1
ATOM 631 C CA . THR A 1 80 ? 11.099 -3.040 -4.364 1.00 95.00 80 THR A CA 1
ATOM 632 C C . THR A 1 80 ? 10.829 -1.689 -3.720 1.00 95.00 80 THR A C 1
ATOM 634 O O . THR A 1 80 ? 10.726 -0.684 -4.412 1.00 95.00 80 THR A O 1
ATOM 637 N N . LEU A 1 81 ? 10.719 -1.677 -2.395 1.00 95.12 81 LEU A N 1
ATOM 638 C CA . LEU A 1 81 ? 10.580 -0.493 -1.560 1.00 95.12 81 LEU A CA 1
ATOM 639 C C . LEU A 1 81 ? 11.921 -0.189 -0.893 1.00 95.12 81 LEU A C 1
ATOM 641 O O . LEU A 1 81 ? 12.447 -1.002 -0.132 1.00 95.12 81 LEU A O 1
ATOM 645 N N . TYR A 1 82 ? 12.436 1.000 -1.147 1.00 96.00 82 TYR A N 1
ATOM 646 C CA . TYR A 1 82 ? 13.550 1.601 -0.438 1.00 96.00 82 TYR A CA 1
ATOM 647 C C . TYR A 1 82 ? 12.983 2.609 0.559 1.00 96.00 82 TYR A C 1
ATOM 649 O O . TYR A 1 82 ? 12.109 3.407 0.220 1.00 96.00 82 TYR A O 1
ATOM 657 N N . PHE A 1 83 ? 13.460 2.549 1.793 1.00 95.56 83 PHE A N 1
ATOM 658 C CA . PHE A 1 83 ? 13.071 3.436 2.880 1.00 95.56 83 PHE A CA 1
ATOM 659 C C . PHE A 1 83 ? 14.310 4.120 3.432 1.00 95.56 83 PHE A C 1
ATOM 661 O O . PHE A 1 83 ? 15.324 3.459 3.652 1.00 95.56 83 PHE A O 1
ATOM 668 N N . LYS A 1 84 ? 14.200 5.419 3.690 1.00 95.56 84 LYS A N 1
ATOM 669 C CA . LYS A 1 84 ? 15.193 6.210 4.397 1.00 95.56 84 LYS A CA 1
ATOM 670 C C . LYS A 1 84 ? 14.527 6.944 5.552 1.00 95.56 84 LYS A C 1
ATOM 672 O O . LYS A 1 84 ? 13.614 7.747 5.342 1.00 95.56 84 LYS A O 1
ATOM 677 N N . ASP A 1 85 ? 14.973 6.658 6.769 1.00 91.44 85 ASP A N 1
ATOM 678 C CA . ASP A 1 85 ? 14.460 7.341 7.954 1.00 91.44 85 ASP A CA 1
ATOM 679 C C . ASP A 1 85 ? 15.042 8.759 8.103 1.00 91.44 85 ASP A C 1
ATOM 681 O O . ASP A 1 85 ? 15.953 9.177 7.383 1.00 91.44 85 ASP A O 1
ATOM 685 N N . HIS A 1 86 ? 14.509 9.519 9.061 1.00 84.56 86 HIS A N 1
ATOM 686 C CA . HIS A 1 86 ? 14.938 10.895 9.331 1.00 84.56 86 HIS A CA 1
ATOM 687 C C . HIS A 1 86 ? 16.378 11.017 9.862 1.00 84.56 86 HIS A C 1
ATOM 689 O O . HIS A 1 86 ? 16.942 12.109 9.836 1.00 84.56 86 HIS A O 1
ATOM 695 N N . VAL A 1 87 ? 16.976 9.918 10.330 1.00 86.25 87 VAL A N 1
ATOM 696 C CA . VAL A 1 87 ? 18.365 9.853 10.816 1.00 86.25 87 VAL A CA 1
ATOM 697 C C . VAL A 1 87 ? 19.318 9.407 9.692 1.00 86.25 87 VAL A C 1
ATOM 699 O O . VAL A 1 87 ? 20.535 9.485 9.835 1.00 86.25 87 VAL A O 1
ATOM 702 N N . GLY A 1 88 ? 18.774 9.008 8.539 1.00 86.31 88 GLY A N 1
ATOM 703 C CA . GLY A 1 88 ? 19.511 8.586 7.356 1.00 86.31 88 GLY A CA 1
ATOM 704 C C . GLY A 1 88 ? 19.752 7.081 7.260 1.00 86.31 88 GLY A C 1
ATOM 705 O O . GLY A 1 88 ? 20.496 6.672 6.372 1.00 86.31 88 GLY A O 1
ATOM 706 N N . ASN A 1 89 ? 19.141 6.256 8.118 1.00 90.31 89 ASN A N 1
ATOM 707 C CA . ASN A 1 89 ? 19.214 4.804 7.971 1.00 90.31 89 ASN A CA 1
ATOM 708 C C . ASN A 1 89 ? 18.396 4.365 6.764 1.00 90.31 89 ASN A C 1
ATOM 710 O O . ASN A 1 89 ? 17.236 4.752 6.606 1.00 90.31 89 ASN A O 1
ATOM 714 N N . GLU A 1 90 ? 18.993 3.505 5.948 1.00 94.19 90 GLU A N 1
ATOM 715 C CA . GLU A 1 90 ? 18.370 2.983 4.741 1.00 94.19 90 GLU A CA 1
ATOM 716 C C . GLU A 1 90 ? 17.948 1.527 4.944 1.00 94.19 90 GLU A C 1
ATOM 718 O O . GLU A 1 90 ? 18.623 0.728 5.594 1.00 94.19 90 GLU A O 1
ATOM 723 N N . SER A 1 91 ? 16.788 1.167 4.410 1.00 92.81 91 SER A N 1
ATOM 724 C CA . SER A 1 91 ? 16.254 -0.191 4.440 1.00 92.81 91 SER A CA 1
ATOM 725 C C . SER A 1 91 ? 15.634 -0.541 3.099 1.00 92.81 91 SER A C 1
ATOM 727 O O . SER A 1 91 ? 15.097 0.316 2.397 1.00 92.81 91 SER A O 1
ATOM 729 N N . LYS A 1 92 ? 15.713 -1.820 2.736 1.00 93.62 92 LYS A N 1
ATOM 730 C CA . LYS A 1 92 ? 15.223 -2.338 1.462 1.00 93.62 92 LYS A CA 1
ATOM 731 C C . LYS A 1 92 ? 14.290 -3.510 1.714 1.00 93.62 92 LYS A C 1
ATOM 733 O O . LYS A 1 92 ? 14.665 -4.464 2.390 1.00 93.62 92 LYS A O 1
ATOM 738 N N . TYR A 1 93 ? 13.115 -3.458 1.105 1.00 91.69 93 TYR A N 1
ATOM 739 C CA . TYR A 1 93 ? 12.101 -4.497 1.193 1.00 91.69 93 TYR A CA 1
ATOM 740 C C . TYR A 1 93 ? 11.626 -4.872 -0.205 1.00 91.69 93 TYR A C 1
ATOM 742 O O . TYR A 1 93 ? 11.368 -4.008 -1.039 1.00 91.69 93 TYR A O 1
ATOM 750 N N . ASN A 1 94 ? 11.466 -6.163 -0.472 1.00 91.88 94 ASN A N 1
ATOM 751 C CA . ASN A 1 94 ? 10.710 -6.580 -1.650 1.00 91.88 94 ASN A CA 1
ATOM 752 C C . ASN A 1 94 ? 9.228 -6.346 -1.369 1.00 91.88 94 ASN A C 1
ATOM 754 O O . ASN A 1 94 ? 8.781 -6.624 -0.263 1.00 91.88 94 ASN A O 1
ATOM 758 N N . LEU A 1 95 ? 8.472 -5.838 -2.335 1.00 90.94 95 LEU A N 1
ATOM 759 C CA . LEU A 1 95 ? 7.022 -5.737 -2.228 1.00 90.94 95 LEU A CA 1
ATOM 760 C C . LEU A 1 95 ? 6.390 -6.963 -2.900 1.00 90.94 95 LEU A C 1
ATOM 762 O O . LEU A 1 95 ? 6.595 -7.208 -4.088 1.00 90.94 95 LEU A O 1
ATOM 766 N N . GLU A 1 96 ? 5.625 -7.728 -2.128 1.00 88.50 96 GLU A N 1
ATOM 767 C CA . GLU A 1 96 ? 4.760 -8.796 -2.621 1.00 88.50 96 GLU A CA 1
ATOM 768 C C . GLU A 1 96 ? 3.510 -8.168 -3.246 1.00 88.50 96 GLU A C 1
ATOM 770 O O . GLU A 1 96 ? 2.842 -7.356 -2.603 1.00 88.50 96 GLU A O 1
ATOM 775 N N . ILE A 1 97 ? 3.191 -8.531 -4.491 1.00 85.62 97 ILE A N 1
ATOM 776 C CA . ILE A 1 97 ? 1.935 -8.142 -5.145 1.00 85.62 97 ILE A CA 1
ATOM 777 C C . ILE A 1 97 ? 0.869 -9.158 -4.730 1.00 85.62 97 ILE A C 1
ATOM 779 O O . ILE A 1 97 ? 0.909 -10.304 -5.170 1.00 85.62 97 ILE A O 1
ATOM 783 N N . LEU A 1 98 ? -0.065 -8.730 -3.883 1.00 80.50 98 LEU A N 1
ATOM 784 C CA . LEU A 1 98 ? -1.162 -9.561 -3.382 1.00 80.50 98 LEU A CA 1
ATOM 785 C C . LEU A 1 98 ? -2.263 -9.706 -4.420 1.00 80.50 98 LEU A C 1
ATOM 787 O O . LEU A 1 98 ? -2.765 -10.798 -4.666 1.00 80.50 98 LEU A O 1
ATOM 791 N N . GLU A 1 99 ? -2.616 -8.587 -5.044 1.00 78.44 99 GLU A N 1
ATOM 792 C CA . GLU A 1 99 ? -3.643 -8.529 -6.068 1.00 78.44 99 GLU A CA 1
ATOM 793 C C . GLU A 1 99 ? -3.242 -7.552 -7.160 1.00 78.44 99 GLU A C 1
ATOM 795 O O . GLU A 1 99 ? -2.514 -6.577 -6.943 1.00 78.44 99 GLU A O 1
ATOM 800 N N . TYR A 1 100 ? -3.757 -7.817 -8.353 1.00 75.94 100 TYR A N 1
ATOM 801 C CA . TYR A 1 100 ? -3.623 -6.933 -9.489 1.00 75.94 100 TYR A CA 1
ATOM 802 C C . TYR A 1 100 ? -4.959 -6.822 -10.218 1.00 75.94 100 TYR A C 1
ATOM 804 O O . TYR A 1 100 ? -5.749 -7.766 -10.269 1.00 75.94 100 TYR A O 1
ATOM 812 N N . GLY A 1 101 ? -5.202 -5.665 -10.818 1.00 68.50 101 GLY A N 1
ATOM 813 C CA . GLY A 1 101 ? -6.398 -5.429 -11.615 1.00 68.50 101 GLY A CA 1
ATOM 814 C C . GLY A 1 101 ? -6.242 -4.225 -12.525 1.00 68.50 101 GLY A C 1
ATOM 815 O O . GLY A 1 101 ? -5.219 -3.540 -12.517 1.00 68.50 101 GLY A O 1
ATOM 816 N N . GLU A 1 102 ? -7.277 -3.960 -13.308 1.00 63.78 102 GLU A N 1
ATOM 817 C CA . GLU A 1 102 ? -7.389 -2.751 -14.119 1.00 63.78 102 GLU A CA 1
ATOM 818 C C . GLU A 1 102 ? -8.370 -1.792 -13.447 1.00 63.78 102 GLU A C 1
ATOM 820 O O . GLU A 1 102 ? -9.430 -2.206 -12.970 1.00 63.78 102 GLU A O 1
ATOM 825 N N . LEU A 1 103 ? -8.023 -0.504 -13.394 1.00 60.56 103 LEU A N 1
ATOM 826 C CA . LEU A 1 103 ? -8.943 0.498 -12.865 1.00 60.56 103 LEU A CA 1
ATOM 827 C C . LEU A 1 103 ? -10.053 0.762 -13.889 1.00 60.56 103 LEU A C 1
ATOM 829 O O . LEU A 1 103 ? -9.821 1.397 -14.920 1.00 60.56 103 LEU A O 1
ATOM 833 N N . VAL A 1 104 ? -11.276 0.341 -13.575 1.00 53.94 104 VAL A N 1
ATOM 834 C CA . VAL A 1 104 ? -12.458 0.682 -14.373 1.00 53.94 104 VAL A CA 1
ATOM 835 C C . VAL A 1 104 ? -13.017 2.015 -13.880 1.00 53.94 104 VAL A C 1
ATOM 837 O O . VAL A 1 104 ? -13.330 2.172 -12.700 1.00 53.94 104 VAL A O 1
ATOM 840 N N . LYS A 1 105 ? -13.170 2.999 -14.775 1.00 50.38 105 LYS A N 1
ATOM 841 C CA . LYS A 1 105 ? -13.979 4.188 -14.469 1.00 50.38 105 LYS A CA 1
ATOM 842 C C . LYS A 1 105 ? -15.440 3.750 -14.375 1.00 50.38 105 LYS A C 1
ATOM 844 O O . LYS A 1 105 ? -16.039 3.417 -15.394 1.00 50.38 105 LYS A O 1
ATOM 849 N N . GLN A 1 106 ? -16.022 3.757 -13.180 1.00 48.22 106 GLN A N 1
ATOM 850 C CA . GLN A 1 106 ? -17.471 3.623 -13.054 1.00 48.22 106 GLN A CA 1
ATOM 851 C C . GLN A 1 106 ? -18.137 4.859 -13.667 1.00 48.22 106 GLN A C 1
ATOM 853 O O . GLN A 1 106 ? -17.754 5.988 -13.370 1.00 48.22 106 GLN A O 1
ATOM 858 N N . VAL A 1 107 ? -19.128 4.641 -14.532 1.00 42.09 107 VAL A N 1
ATOM 859 C CA . VAL A 1 107 ? -19.796 5.723 -15.269 1.00 42.09 107 VAL A CA 1
ATOM 860 C C . VAL A 1 107 ? -20.684 6.583 -14.356 1.00 42.09 107 VAL A C 1
ATOM 862 O O . VAL A 1 107 ? -20.917 7.730 -14.696 1.00 42.09 107 VAL A O 1
ATOM 865 N N . ASN A 1 108 ? -21.108 6.107 -13.176 1.00 42.16 108 ASN A N 1
ATOM 866 C CA . ASN A 1 108 ? -22.059 6.820 -12.306 1.00 42.16 108 ASN A CA 1
ATOM 867 C C . ASN A 1 108 ? -21.836 6.548 -10.803 1.00 42.16 108 ASN A C 1
ATOM 869 O O . ASN A 1 108 ? -22.716 6.005 -10.140 1.00 42.16 108 ASN A O 1
ATOM 873 N N . SER A 1 109 ? -20.674 6.894 -10.246 1.00 38.19 109 SER A N 1
ATOM 874 C CA . SER A 1 109 ? -20.448 6.774 -8.797 1.00 38.19 109 SER A CA 1
ATOM 875 C C . SER A 1 109 ? -20.006 8.097 -8.190 1.00 38.19 109 SER A C 1
ATOM 877 O O . SER A 1 109 ? -19.050 8.720 -8.647 1.00 38.19 109 SER A O 1
ATOM 879 N N . THR A 1 110 ? -20.742 8.537 -7.170 1.00 33.06 110 THR A N 1
ATOM 880 C CA . THR A 1 110 ? -20.503 9.761 -6.388 1.00 33.06 110 THR A CA 1
ATOM 881 C C . THR A 1 110 ? -19.359 9.616 -5.383 1.00 33.06 110 THR A C 1
ATOM 883 O O . THR A 1 110 ? -18.989 10.593 -4.736 1.00 33.06 110 THR A O 1
ATOM 886 N N . ALA A 1 111 ? -18.749 8.433 -5.288 1.00 31.28 111 ALA A N 1
ATOM 887 C CA . ALA A 1 111 ? -17.506 8.200 -4.569 1.00 31.28 111 ALA A CA 1
ATOM 888 C C . ALA A 1 111 ? -16.497 7.533 -5.518 1.00 31.28 111 ALA A C 1
ATOM 890 O O . ALA A 1 111 ? -16.892 6.678 -6.310 1.00 31.28 111 ALA A O 1
ATOM 891 N N . PRO A 1 112 ? -15.195 7.865 -5.466 1.00 36.97 112 PRO A N 1
ATOM 892 C CA . PRO A 1 112 ? -14.178 7.120 -6.197 1.00 36.97 112 PRO A CA 1
ATOM 893 C C . PRO A 1 112 ? -14.033 5.724 -5.576 1.00 36.97 112 PRO A C 1
ATOM 895 O O . PRO A 1 112 ? -13.115 5.444 -4.816 1.00 36.97 112 PRO A O 1
ATOM 898 N N . GLN A 1 113 ? -14.969 4.829 -5.873 1.00 42.09 113 GLN A N 1
ATOM 899 C CA . GLN A 1 113 ? -14.852 3.426 -5.525 1.00 42.09 113 GLN A CA 1
ATOM 900 C C . GLN A 1 113 ? -13.812 2.822 -6.472 1.00 42.09 113 GLN A C 1
ATOM 902 O O . GLN A 1 113 ? -14.010 2.728 -7.686 1.00 42.09 113 GLN A O 1
ATOM 907 N N . HIS A 1 114 ? -12.653 2.468 -5.923 1.00 44.16 114 HIS A N 1
ATOM 908 C CA . HIS A 1 114 ? -11.630 1.716 -6.638 1.00 44.16 114 HIS A CA 1
ATOM 909 C C . HIS A 1 114 ? -12.077 0.257 -6.729 1.00 44.16 114 HIS A C 1
ATOM 911 O O . HIS A 1 114 ? -11.718 -0.561 -5.889 1.00 44.16 114 HIS A O 1
ATOM 917 N N . PHE A 1 115 ? -12.913 -0.048 -7.721 1.00 42.38 115 PHE A N 1
ATOM 918 C CA . PHE A 1 115 ? -13.243 -1.427 -8.058 1.00 42.38 115 PHE A CA 1
ATOM 919 C C . PHE A 1 115 ? -12.120 -2.055 -8.877 1.00 42.38 115 PHE A C 1
ATOM 921 O O . PHE A 1 115 ? -11.621 -1.460 -9.836 1.00 42.38 115 PHE A O 1
ATOM 928 N N . PHE A 1 116 ? -11.759 -3.274 -8.490 1.00 48.75 116 PHE A N 1
ATOM 929 C CA . PHE A 1 116 ? -10.814 -4.130 -9.188 1.00 48.75 116 PHE A CA 1
ATOM 930 C C . PHE A 1 116 ? -11.609 -5.175 -9.962 1.00 48.75 116 PHE A C 1
ATOM 932 O O . PHE A 1 116 ? -12.428 -5.882 -9.379 1.00 48.75 116 PHE A O 1
ATOM 939 N N . LEU A 1 117 ? -11.359 -5.301 -11.263 1.00 44.72 117 LEU A N 1
ATOM 940 C CA . LEU A 1 117 ? -11.662 -6.548 -11.956 1.00 44.72 117 LEU A CA 1
ATOM 941 C C . LEU A 1 117 ? -10.389 -7.395 -11.948 1.00 44.72 117 LEU A C 1
ATOM 943 O O . LEU A 1 117 ? -9.403 -7.070 -12.615 1.00 44.72 117 LEU A O 1
ATOM 947 N N . THR A 1 118 ? -10.406 -8.474 -11.170 1.00 42.28 118 THR A N 1
ATOM 948 C CA . THR A 1 118 ? -9.373 -9.516 -11.138 1.00 42.28 118 THR A CA 1
ATOM 949 C C . THR A 1 118 ? -9.516 -10.418 -12.366 1.00 42.28 118 THR A C 1
ATOM 951 O O . THR A 1 118 ? -9.850 -11.593 -12.269 1.00 42.28 118 THR A O 1
ATOM 954 N N . SER A 1 119 ? -9.332 -9.868 -13.567 1.00 43.34 119 SER A N 1
ATOM 955 C CA . SER A 1 119 ? -9.533 -10.643 -14.802 1.00 43.34 119 SER A CA 1
ATOM 956 C C . SER A 1 119 ? -8.470 -10.452 -15.878 1.00 43.34 119 SER A C 1
ATOM 958 O O . SER A 1 119 ? -8.596 -11.055 -16.940 1.00 43.34 119 SER A O 1
ATOM 960 N N . SER A 1 120 ? -7.420 -9.655 -15.653 1.00 41.75 120 SER A N 1
ATOM 961 C CA . SER A 1 120 ? -6.447 -9.367 -16.716 1.00 41.75 120 SER A CA 1
ATOM 962 C C . SER A 1 120 ? -5.203 -10.248 -16.603 1.00 41.75 120 SER A C 1
ATOM 964 O O . SER A 1 120 ? -4.366 -10.012 -15.733 1.00 41.75 120 SER A O 1
ATOM 966 N N . PRO A 1 121 ? -5.001 -11.260 -17.468 1.00 44.34 121 PRO A N 1
ATOM 967 C CA . PRO A 1 121 ? -3.702 -11.889 -17.568 1.00 44.34 121 PRO A CA 1
ATOM 968 C C . PRO A 1 121 ? -2.749 -10.861 -18.192 1.00 44.34 121 PRO A C 1
ATOM 970 O O . PRO A 1 121 ? -2.614 -10.803 -19.412 1.00 44.34 121 PRO A O 1
ATOM 973 N N . PHE A 1 122 ? -2.010 -10.111 -17.363 1.00 52.66 122 PHE A N 1
ATOM 974 C CA . PHE A 1 122 ? -0.896 -9.229 -17.774 1.00 52.66 122 PHE A CA 1
ATOM 975 C C . PHE A 1 122 ? 0.162 -9.930 -18.657 1.00 52.66 122 PHE A C 1
ATOM 977 O O . PHE A 1 122 ? 1.093 -9.303 -19.151 1.00 52.66 122 PHE A O 1
ATOM 984 N N . ARG A 1 123 ? 0.013 -11.238 -18.899 1.00 50.62 123 ARG A N 1
ATOM 985 C CA . ARG A 1 123 ? 0.831 -12.077 -19.773 1.00 50.62 123 ARG A CA 1
ATOM 986 C C . ARG A 1 123 ? 0.946 -11.552 -21.206 1.00 50.62 123 ARG A C 1
ATOM 988 O O . ARG A 1 123 ? 1.950 -11.856 -21.835 1.00 50.62 123 ARG A O 1
ATOM 995 N N . PHE A 1 124 ? -0.015 -10.798 -21.744 1.00 51.50 124 PHE A N 1
ATOM 996 C CA . PHE A 1 124 ? 0.067 -10.278 -23.116 1.00 51.50 124 PHE A CA 1
ATOM 997 C C . PHE A 1 124 ? -0.525 -8.871 -23.228 1.00 51.50 124 PHE A C 1
ATOM 999 O O . PHE A 1 124 ? -1.713 -8.675 -22.981 1.00 51.50 124 PHE A O 1
ATOM 1006 N N . LEU A 1 125 ? 0.293 -7.899 -23.643 1.00 59.56 125 LEU A N 1
ATOM 1007 C CA . LEU A 1 125 ? -0.154 -6.528 -23.898 1.00 59.56 125 LEU A CA 1
ATOM 1008 C C . LEU A 1 125 ? -0.074 -6.216 -25.392 1.00 59.56 125 LEU A C 1
ATOM 1010 O O . LEU A 1 125 ? 1.010 -6.224 -25.980 1.00 59.56 125 LEU A O 1
ATOM 1014 N N . LYS A 1 126 ? -1.233 -5.899 -25.984 1.00 57.66 126 LYS A N 1
ATOM 1015 C CA . LYS A 1 126 ? -1.328 -5.391 -27.357 1.00 57.66 126 LYS A CA 1
ATOM 1016 C C . LYS A 1 126 ? -0.719 -3.994 -27.454 1.00 57.66 126 LYS A C 1
ATOM 1018 O O . LYS A 1 126 ? -0.838 -3.190 -26.522 1.00 57.66 126 LYS A O 1
ATOM 1023 N N . LYS A 1 127 ? -0.139 -3.679 -28.614 1.00 55.66 127 LYS A N 1
ATOM 1024 C CA . LYS A 1 127 ? 0.318 -2.324 -28.963 1.00 55.66 127 LYS A CA 1
ATOM 1025 C C . LYS A 1 127 ? -0.752 -1.271 -28.617 1.00 55.66 127 LYS A C 1
ATOM 1027 O O . LYS A 1 127 ? -1.888 -1.370 -29.074 1.00 55.66 127 LYS A O 1
ATOM 1032 N N . ASN A 1 128 ? -0.365 -0.250 -27.846 1.00 58.03 128 ASN A N 1
ATOM 1033 C CA . ASN A 1 128 ? -1.219 0.858 -27.379 1.00 58.03 128 ASN A CA 1
ATOM 1034 C C . ASN A 1 128 ? -2.300 0.518 -26.329 1.00 58.03 128 ASN A C 1
ATOM 1036 O O . ASN A 1 128 ? -3.212 1.321 -26.133 1.00 58.03 128 ASN A O 1
ATOM 1040 N N . SER A 1 129 ? -2.214 -0.610 -25.613 1.00 57.94 129 SER A N 1
ATOM 1041 C CA . SER A 1 129 ? -3.009 -0.773 -24.385 1.00 57.94 129 SER A CA 1
ATOM 1042 C C . SER A 1 129 ? -2.531 0.239 -23.338 1.00 57.94 129 SER A C 1
ATOM 1044 O O . SER A 1 129 ? -1.365 0.216 -22.952 1.00 57.94 129 SER A O 1
ATOM 1046 N N . SER A 1 130 ? -3.397 1.169 -22.927 1.00 57.50 130 SER A N 1
ATOM 1047 C CA . SER A 1 130 ? -3.069 2.235 -21.968 1.00 57.50 130 SER A CA 1
ATOM 1048 C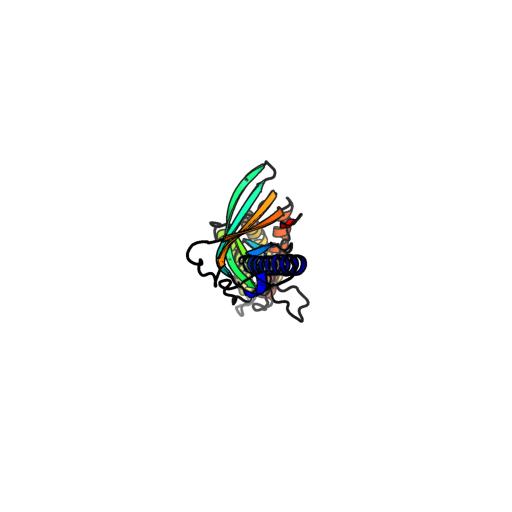 C . SER A 1 130 ? -3.824 2.096 -20.647 1.00 57.50 130 SER A C 1
ATOM 1050 O O . SER A 1 130 ? -4.077 3.100 -19.976 1.00 57.50 130 SER A O 1
ATOM 1052 N N . LEU A 1 131 ? -4.253 0.885 -20.290 1.00 60.03 131 LEU A N 1
ATOM 1053 C CA . LEU A 1 131 ? -5.026 0.697 -19.070 1.00 60.03 131 LEU A CA 1
ATOM 1054 C C . LEU A 1 131 ? -4.106 0.834 -17.848 1.00 60.03 131 LEU A C 1
ATOM 1056 O O . LEU A 1 131 ? -3.067 0.170 -17.785 1.00 60.03 131 LEU A O 1
ATOM 1060 N N . PRO A 1 132 ? -4.441 1.720 -16.891 1.00 63.84 132 PRO A N 1
ATOM 1061 C CA . PRO A 1 132 ? -3.712 1.795 -15.639 1.00 63.84 132 PRO A CA 1
ATOM 1062 C C . PRO A 1 132 ? -3.952 0.498 -14.866 1.00 63.84 132 PRO A C 1
ATOM 1064 O O . PRO A 1 132 ? -5.078 0.196 -14.455 1.00 63.84 132 PRO A O 1
ATOM 1067 N N . ALA A 1 133 ? -2.875 -0.256 -14.680 1.00 71.81 133 ALA A N 1
ATOM 1068 C CA . ALA A 1 133 ? -2.852 -1.368 -13.755 1.00 71.81 133 ALA A CA 1
ATOM 1069 C C . ALA A 1 133 ? -2.917 -0.814 -12.332 1.00 71.81 133 ALA A C 1
ATOM 1071 O O . ALA A 1 133 ? -2.408 0.275 -12.047 1.00 71.81 133 ALA A O 1
ATOM 1072 N N . VAL A 1 134 ? -3.527 -1.568 -11.430 1.00 73.38 134 VAL A N 1
ATOM 1073 C CA . VAL A 1 134 ? -3.435 -1.319 -9.997 1.00 73.38 134 VAL A CA 1
ATOM 1074 C C . VAL A 1 134 ? -2.819 -2.545 -9.353 1.00 73.38 134 VAL A C 1
ATOM 1076 O O . VAL A 1 134 ? -3.319 -3.650 -9.544 1.00 73.38 134 VAL A O 1
ATOM 1079 N N . TYR A 1 135 ? -1.735 -2.340 -8.612 1.00 80.94 135 TYR A N 1
ATOM 1080 C CA . TYR A 1 135 ? -1.086 -3.365 -7.808 1.00 80.94 135 TYR A CA 1
ATOM 1081 C C . TYR A 1 135 ? -1.340 -3.070 -6.341 1.00 80.94 135 TYR A C 1
ATOM 1083 O O . TYR A 1 135 ? -0.985 -2.002 -5.839 1.00 80.94 135 TYR A O 1
ATOM 1091 N N . LEU A 1 136 ? -1.966 -4.027 -5.670 1.00 84.69 136 LEU A N 1
ATOM 1092 C CA . LEU A 1 136 ? -2.032 -4.066 -4.225 1.00 84.69 136 LEU A CA 1
ATOM 1093 C C . LEU A 1 136 ? -0.781 -4.774 -3.729 1.00 84.69 136 LEU A C 1
ATOM 1095 O O . LEU A 1 136 ? -0.553 -5.939 -4.061 1.00 84.69 136 LEU A O 1
ATOM 1099 N N . SER A 1 137 ? 0.038 -4.077 -2.952 1.00 87.62 137 SER A N 1
ATOM 1100 C CA . SER A 1 137 ? 1.309 -4.620 -2.498 1.00 87.62 137 SER A CA 1
ATOM 1101 C C . SER A 1 137 ? 1.519 -4.461 -1.002 1.00 87.62 137 SER A C 1
ATOM 1103 O O . SER A 1 137 ? 1.027 -3.520 -0.384 1.00 87.62 137 SER A O 1
ATOM 1105 N N . ARG A 1 138 ? 2.300 -5.366 -0.418 1.00 89.12 138 ARG A N 1
ATOM 1106 C CA . ARG A 1 138 ? 2.803 -5.258 0.957 1.00 89.12 138 ARG A CA 1
ATOM 1107 C C . ARG A 1 138 ? 4.281 -5.631 0.997 1.00 89.12 138 ARG A C 1
ATOM 1109 O O . ARG A 1 138 ? 4.715 -6.396 0.136 1.00 89.12 138 ARG A O 1
ATOM 1116 N N . PRO A 1 139 ? 5.082 -5.141 1.952 1.00 85.50 139 PRO A N 1
ATOM 1117 C CA . PRO A 1 139 ? 6.460 -5.593 2.035 1.00 85.50 139 PRO A CA 1
ATOM 1118 C C . PRO A 1 139 ? 6.529 -7.075 2.435 1.00 85.50 139 PRO A C 1
ATOM 1120 O O . PRO A 1 139 ? 5.830 -7.543 3.333 1.00 85.50 139 PRO A O 1
ATOM 1123 N N . ALA A 1 140 ? 7.344 -7.837 1.713 1.00 78.88 140 ALA A N 1
ATOM 1124 C CA . ALA A 1 140 ? 7.485 -9.275 1.859 1.00 78.88 140 ALA A CA 1
ATOM 1125 C C . ALA A 1 140 ? 7.985 -9.621 3.265 1.00 78.88 140 ALA A C 1
ATOM 1127 O O . ALA A 1 140 ? 8.871 -8.960 3.808 1.00 78.88 140 ALA A O 1
ATOM 1128 N N . GLY A 1 141 ? 7.401 -10.660 3.861 1.00 69.19 141 GLY A N 1
ATOM 1129 C CA . GLY A 1 141 ? 7.707 -11.054 5.236 1.00 69.19 141 GLY A CA 1
ATOM 1130 C C . GLY A 1 141 ? 7.052 -10.178 6.309 1.00 69.19 141 GLY A C 1
ATOM 1131 O O . GLY A 1 141 ? 7.259 -10.435 7.493 1.00 69.19 141 GLY A O 1
ATOM 1132 N N . HIS A 1 142 ? 6.237 -9.179 5.943 1.00 70.38 142 HIS A N 1
ATOM 1133 C CA . HIS A 1 142 ? 5.355 -8.531 6.913 1.00 70.38 142 HIS A CA 1
ATOM 1134 C C . HIS A 1 142 ? 4.351 -9.552 7.455 1.00 70.38 142 HIS A C 1
ATOM 1136 O O . HIS A 1 142 ? 3.606 -10.170 6.697 1.00 70.38 142 HIS A O 1
ATOM 1142 N N . SER A 1 143 ? 4.347 -9.732 8.779 1.00 62.69 143 SER A N 1
ATOM 1143 C CA . SER A 1 143 ? 3.457 -10.686 9.439 1.00 62.69 143 SER A CA 1
ATOM 1144 C C . SER A 1 143 ? 1.995 -10.263 9.301 1.00 62.69 143 SER A C 1
ATOM 1146 O O . SER A 1 143 ? 1.681 -9.082 9.473 1.00 62.69 143 SER A O 1
ATOM 1148 N N . ASP A 1 144 ? 1.095 -11.239 9.173 1.00 81.06 144 ASP A N 1
ATOM 1149 C CA . ASP A 1 144 ? -0.358 -11.041 9.273 1.00 81.06 144 ASP A CA 1
ATOM 1150 C C . ASP A 1 144 ? -0.805 -10.551 10.670 1.00 81.06 144 ASP A C 1
ATOM 1152 O O . ASP A 1 144 ? -1.995 -10.424 10.931 1.00 81.06 144 ASP A O 1
ATOM 1156 N N . LYS A 1 145 ? 0.127 -10.222 11.581 1.00 83.56 145 LYS A N 1
ATOM 1157 C CA . LYS A 1 145 ? -0.152 -9.683 12.918 1.00 83.56 145 LYS A CA 1
ATOM 1158 C C . LYS A 1 145 ? -1.110 -8.500 12.870 1.00 83.56 145 LYS A C 1
ATOM 1160 O O . LYS A 1 145 ? -2.128 -8.544 13.542 1.00 83.56 145 LYS A O 1
ATOM 1165 N N . LEU A 1 146 ? -0.831 -7.475 12.062 1.00 85.94 146 LEU A N 1
ATOM 1166 C CA . LEU A 1 146 ? -1.703 -6.297 11.988 1.00 85.94 146 LEU A CA 1
ATOM 1167 C C . LEU A 1 146 ? -3.116 -6.669 11.520 1.00 85.94 146 LEU A C 1
ATOM 1169 O O . LEU A 1 146 ? -4.099 -6.224 12.106 1.00 85.94 146 LEU A O 1
ATOM 1173 N N . LYS A 1 147 ? -3.211 -7.526 10.501 1.00 87.88 147 LYS A N 1
ATOM 1174 C CA . LYS A 1 147 ? -4.483 -8.065 10.019 1.00 87.88 147 LYS A CA 1
ATOM 1175 C C . LYS A 1 147 ? -5.240 -8.774 11.147 1.00 87.88 147 LYS A C 1
ATOM 1177 O O . LYS A 1 147 ? -6.408 -8.482 11.374 1.00 87.88 147 LYS A O 1
ATOM 1182 N N . ASN A 1 148 ? -4.563 -9.652 11.882 1.00 88.62 148 ASN A N 1
ATOM 1183 C CA . ASN A 1 148 ? -5.153 -10.418 12.975 1.00 88.62 148 ASN A CA 1
ATOM 1184 C C . ASN A 1 148 ? -5.607 -9.519 14.130 1.00 88.62 148 ASN A C 1
ATOM 1186 O O . ASN A 1 148 ? -6.690 -9.730 14.657 1.00 88.62 148 ASN A O 1
ATOM 1190 N N . VAL A 1 149 ? -4.838 -8.487 14.491 1.00 87.81 149 VAL A N 1
ATOM 1191 C CA . VAL A 1 149 ? -5.240 -7.526 15.534 1.00 87.81 149 VAL A CA 1
ATOM 1192 C C . VAL A 1 149 ? -6.500 -6.757 15.110 1.00 87.81 149 VAL A C 1
ATOM 1194 O O . VAL A 1 149 ? -7.400 -6.558 15.924 1.00 87.81 149 VAL A O 1
ATOM 1197 N N . ILE A 1 150 ? -6.605 -6.358 13.836 1.00 88.00 150 ILE A N 1
ATOM 1198 C CA . ILE A 1 150 ? -7.814 -5.709 13.304 1.00 88.00 150 ILE A CA 1
ATOM 1199 C C . ILE A 1 150 ? -9.008 -6.667 13.358 1.00 88.00 150 ILE A C 1
ATOM 1201 O O . ILE A 1 150 ? -10.069 -6.273 13.837 1.00 88.00 150 ILE A O 1
ATOM 1205 N N . LEU A 1 151 ? -8.832 -7.913 12.910 1.00 89.75 151 LEU A N 1
ATOM 1206 C CA . LEU A 1 151 ? -9.886 -8.930 12.925 1.00 89.75 151 LEU A CA 1
ATOM 1207 C C . LEU A 1 151 ? -10.376 -9.216 14.346 1.00 89.75 151 LEU A C 1
ATOM 1209 O O . LEU A 1 151 ? -11.578 -9.180 14.576 1.00 89.75 151 LEU A O 1
ATOM 1213 N N . LEU A 1 152 ? -9.464 -9.397 15.304 1.00 90.94 152 LEU A N 1
ATOM 1214 C CA . LEU A 1 152 ? -9.804 -9.594 16.716 1.00 90.94 152 LEU A CA 1
ATOM 1215 C C . LEU A 1 152 ? -10.568 -8.396 17.291 1.00 90.94 152 LEU A C 1
ATOM 1217 O O . LEU A 1 152 ? -11.523 -8.570 18.040 1.00 90.94 152 LEU A O 1
ATOM 1221 N N . CYS A 1 153 ? -10.175 -7.170 16.937 1.00 89.44 153 CYS A N 1
ATOM 1222 C CA . CYS A 1 153 ? -10.901 -5.975 17.359 1.00 89.44 153 CYS A CA 1
ATOM 1223 C C . CYS A 1 153 ? -12.337 -5.970 16.807 1.00 89.44 153 CYS A C 1
ATOM 1225 O O . CYS A 1 153 ? -13.290 -5.746 17.551 1.00 89.44 153 CYS A O 1
ATOM 1227 N N . ILE A 1 154 ? -12.504 -6.263 15.514 1.00 88.12 154 ILE A N 1
ATOM 1228 C CA . ILE A 1 154 ? -13.817 -6.316 14.856 1.00 88.12 154 ILE A CA 1
ATOM 1229 C C . ILE A 1 154 ? -14.681 -7.445 15.427 1.00 88.12 154 ILE A C 1
ATOM 1231 O O . ILE A 1 154 ? -15.878 -7.245 15.636 1.00 88.12 154 ILE A O 1
ATOM 1235 N N . GLU A 1 155 ? -14.088 -8.602 15.712 1.00 90.12 155 GLU A N 1
ATOM 1236 C CA . GLU A 1 155 ? -14.741 -9.742 16.354 1.00 90.12 155 GLU A CA 1
ATOM 1237 C C . GLU A 1 155 ? -15.264 -9.354 17.738 1.00 90.12 155 GLU A C 1
ATOM 1239 O O . GLU A 1 155 ? -16.467 -9.429 17.965 1.00 90.12 155 GLU A O 1
ATOM 1244 N N . GLN A 1 156 ? -14.419 -8.793 18.608 1.00 90.50 156 GLN A N 1
ATOM 1245 C CA . GLN A 1 156 ? -14.821 -8.342 19.946 1.00 90.50 156 GLN A CA 1
ATOM 1246 C C . GLN A 1 156 ? -15.921 -7.270 19.912 1.00 90.50 156 GLN A C 1
ATOM 1248 O O . GLN A 1 156 ? -16.853 -7.293 20.722 1.00 90.50 156 GLN A O 1
ATOM 1253 N N . VAL A 1 157 ? -15.840 -6.326 18.968 1.00 88.38 157 VAL A N 1
ATOM 1254 C CA . VAL A 1 157 ? -16.888 -5.316 18.752 1.00 88.38 157 VAL A CA 1
ATOM 1255 C C . VAL A 1 157 ? -18.195 -5.975 18.308 1.00 88.38 157 VAL A C 1
ATOM 1257 O O . VAL A 1 157 ? -19.265 -5.599 18.790 1.00 88.38 157 VAL A O 1
ATOM 1260 N N . THR A 1 158 ? -18.120 -6.970 17.424 1.00 85.38 158 THR A N 1
ATOM 1261 C CA . THR A 1 158 ? -19.285 -7.692 16.900 1.00 85.38 158 THR A CA 1
ATOM 1262 C C . THR A 1 158 ? -19.936 -8.563 17.971 1.00 85.38 158 THR A C 1
ATOM 1264 O O . THR A 1 158 ? -21.147 -8.487 18.150 1.00 85.38 158 THR A O 1
ATOM 1267 N N . GLU A 1 159 ? -19.155 -9.334 18.727 1.00 88.19 159 GLU A N 1
ATOM 1268 C CA . GLU A 1 159 ? -19.628 -10.135 19.860 1.00 88.19 159 GLU A CA 1
ATOM 1269 C C . GLU A 1 159 ? -20.309 -9.259 20.912 1.00 88.19 159 GLU A C 1
ATOM 1271 O O . GLU A 1 159 ? -21.421 -9.555 21.356 1.00 88.19 159 GLU A O 1
ATOM 1276 N N . THR A 1 160 ? -19.679 -8.129 21.254 1.00 87.31 160 THR A N 1
ATOM 1277 C CA . THR A 1 160 ? -20.262 -7.160 22.183 1.00 87.31 160 THR A CA 1
ATOM 1278 C C . THR A 1 160 ? -21.588 -6.643 21.637 1.00 87.31 160 THR A C 1
ATOM 1280 O O . THR A 1 160 ? -22.578 -6.662 22.358 1.00 87.31 160 THR A O 1
ATOM 1283 N N . ALA A 1 161 ? -21.651 -6.225 20.370 1.00 85.19 161 ALA A N 1
ATOM 1284 C CA . ALA A 1 161 ? -22.889 -5.738 19.766 1.00 85.19 161 ALA A CA 1
ATOM 1285 C C . ALA A 1 161 ? -24.003 -6.802 19.778 1.00 85.19 161 ALA A C 1
ATOM 1287 O O . ALA A 1 161 ? -25.122 -6.493 20.185 1.00 85.19 161 ALA A O 1
ATOM 1288 N N . ASN A 1 162 ? -23.686 -8.049 19.417 1.00 82.56 162 ASN A N 1
ATOM 1289 C CA . ASN A 1 162 ? -24.634 -9.167 19.384 1.00 82.56 162 ASN A CA 1
ATOM 1290 C C . ASN A 1 162 ? -25.213 -9.481 20.769 1.00 82.56 162 ASN A C 1
ATOM 1292 O O . ASN A 1 162 ? -26.425 -9.650 20.908 1.00 82.56 162 ASN A O 1
ATOM 1296 N N . HIS A 1 163 ? -24.388 -9.451 21.821 1.00 83.62 163 HIS A N 1
ATOM 1297 C CA . HIS A 1 163 ? -24.861 -9.634 23.197 1.00 83.62 163 HIS A CA 1
ATOM 1298 C C . HIS A 1 163 ? -25.994 -8.652 23.553 1.00 83.62 163 HIS A C 1
ATOM 1300 O O . HIS A 1 163 ? -26.953 -9.014 24.242 1.00 83.62 163 HIS A O 1
ATOM 1306 N N . PHE A 1 164 ? -25.934 -7.411 23.059 1.00 80.50 164 PHE A N 1
ATOM 1307 C CA . PHE A 1 164 ? -26.960 -6.394 23.312 1.00 80.50 164 PHE A CA 1
ATOM 1308 C C . PHE A 1 164 ? -28.146 -6.432 22.334 1.00 80.50 164 PHE A C 1
ATOM 1310 O O . PHE A 1 164 ? -29.199 -5.900 22.675 1.00 80.50 164 PHE A O 1
ATOM 1317 N N . THR A 1 165 ? -28.026 -7.071 21.165 1.00 75.62 165 THR A N 1
ATOM 1318 C CA . THR A 1 165 ? -29.091 -7.116 20.141 1.00 75.62 165 THR A CA 1
ATOM 1319 C C . THR A 1 165 ? -29.839 -8.450 20.055 1.00 75.62 165 THR A C 1
ATOM 1321 O O . THR A 1 165 ? -30.943 -8.481 19.517 1.00 75.62 165 THR A O 1
ATOM 1324 N N . GLU A 1 166 ? -29.304 -9.549 20.601 1.00 72.19 166 GLU A N 1
ATOM 1325 C CA . GLU A 1 166 ? -29.962 -10.861 20.528 1.00 72.19 166 GLU A CA 1
ATOM 1326 C C . GLU A 1 166 ? -31.338 -10.882 21.238 1.00 72.19 166 GLU A C 1
ATOM 1328 O O . GLU A 1 166 ? -31.495 -10.278 22.305 1.00 72.19 166 GLU A O 1
ATOM 1333 N N . PRO A 1 167 ? -32.341 -11.605 20.714 1.00 59.84 167 PRO A N 1
ATOM 1334 C CA . PRO A 1 167 ? -33.641 -11.786 21.361 1.00 59.84 167 PRO A CA 1
ATOM 1335 C C . PRO A 1 167 ? -33.527 -12.796 22.518 1.00 59.84 167 PRO A C 1
ATOM 1337 O O . PRO A 1 167 ? -33.966 -13.936 22.424 1.00 59.84 167 PRO A O 1
ATOM 1340 N N . GLY A 1 168 ? -32.869 -12.386 23.601 1.00 63.84 168 GLY A N 1
ATOM 1341 C CA . GLY A 1 168 ? -32.769 -13.121 24.864 1.00 63.84 168 GLY A CA 1
ATOM 1342 C C . GLY A 1 168 ? -33.490 -12.391 25.996 1.00 63.84 168 GLY A C 1
ATOM 1343 O O . GLY A 1 168 ? -34.134 -11.368 25.768 1.00 63.84 168 GLY A O 1
ATOM 1344 N N . ASP A 1 169 ? -33.352 -12.902 27.218 1.00 53.56 169 ASP A N 1
ATOM 1345 C CA . ASP A 1 169 ? -33.958 -12.332 28.423 1.00 53.56 169 ASP A CA 1
ATOM 1346 C C . ASP A 1 169 ? -33.496 -10.872 28.623 1.00 53.56 169 ASP A C 1
ATOM 1348 O O . ASP A 1 169 ? -32.375 -10.591 29.054 1.00 53.56 169 ASP A O 1
ATOM 1352 N N . GLN A 1 170 ? -34.343 -9.915 28.224 1.00 57.28 170 GLN A N 1
ATOM 1353 C CA . GLN A 1 170 ? -34.024 -8.480 28.217 1.00 57.28 170 GLN A CA 1
ATOM 1354 C C . GLN A 1 170 ? -33.745 -7.940 29.626 1.00 57.28 170 GLN A C 1
ATOM 1356 O O . GLN A 1 170 ? -33.131 -6.886 29.766 1.00 57.28 170 GLN A O 1
ATOM 1361 N N . SER A 1 171 ? -34.135 -8.686 30.663 1.00 53.44 171 SER A N 1
ATOM 1362 C CA . SER A 1 171 ? -33.887 -8.373 32.070 1.00 53.44 171 SER A CA 1
ATOM 1363 C C . SER A 1 171 ? -32.397 -8.372 32.459 1.00 53.44 171 SER A C 1
ATOM 1365 O O . SER A 1 171 ? -32.040 -7.748 33.456 1.00 53.44 171 SER A O 1
ATOM 1367 N N . GLN A 1 172 ? -31.520 -9.008 31.666 1.00 55.03 172 GLN A N 1
ATOM 1368 C CA . GLN A 1 172 ? -30.061 -9.026 31.874 1.00 55.03 172 GLN A CA 1
ATOM 1369 C C . GLN A 1 172 ? -29.277 -8.135 30.894 1.00 55.03 172 GLN A C 1
ATOM 1371 O O . GLN A 1 172 ? -28.053 -8.022 31.001 1.00 55.03 172 GLN A O 1
ATOM 1376 N N . LYS A 1 173 ? -29.946 -7.498 29.923 1.00 60.06 173 LYS A N 1
ATOM 1377 C CA . LYS A 1 173 ? -29.276 -6.704 28.886 1.00 60.06 173 LYS A CA 1
ATOM 1378 C C . LYS A 1 173 ? -29.165 -5.245 29.325 1.00 60.06 173 LYS A C 1
ATOM 1380 O O . LYS A 1 173 ? -30.166 -4.571 29.537 1.00 60.06 173 LYS A O 1
ATOM 1385 N N . GLY A 1 174 ? -27.928 -4.769 29.464 1.00 64.69 174 GLY A N 1
ATOM 1386 C CA . GLY A 1 174 ? -27.629 -3.362 29.745 1.00 64.69 174 GLY A CA 1
ATOM 1387 C C . GLY A 1 174 ? -28.111 -2.412 28.641 1.00 64.69 174 GLY A C 1
ATOM 1388 O O . GLY A 1 174 ? -28.536 -2.838 27.566 1.00 64.69 174 GLY A O 1
ATOM 1389 N N . THR A 1 175 ? -28.041 -1.105 28.887 1.00 76.81 175 THR A N 1
ATOM 1390 C CA . THR A 1 175 ? -28.549 -0.093 27.943 1.00 76.81 175 THR A CA 1
ATOM 1391 C C . THR A 1 175 ? -27.713 0.013 26.656 1.00 76.81 175 THR A C 1
ATOM 1393 O O . THR A 1 175 ? -26.517 -0.275 26.633 1.00 76.81 175 THR A O 1
ATOM 1396 N N . THR A 1 176 ? -28.292 0.541 25.569 1.00 74.81 176 THR A N 1
ATOM 1397 C CA . THR A 1 176 ? -27.552 0.863 24.327 1.00 74.81 176 THR A CA 1
ATOM 1398 C C . THR A 1 176 ? -26.362 1.802 24.578 1.00 74.81 176 THR A C 1
ATOM 1400 O O . THR A 1 176 ? -25.353 1.743 23.875 1.00 74.81 176 THR A O 1
ATOM 1403 N N . ASN A 1 177 ? -26.447 2.660 25.599 1.00 79.69 177 ASN A N 1
ATOM 1404 C CA . ASN A 1 177 ? -25.344 3.530 26.007 1.00 79.69 177 ASN A CA 1
ATOM 1405 C C . ASN A 1 177 ? -24.205 2.745 26.673 1.00 79.69 177 ASN A C 1
ATOM 1407 O O . ASN A 1 177 ? -23.039 3.026 26.398 1.00 79.69 177 ASN A O 1
ATOM 1411 N N . GLU A 1 178 ? -24.515 1.726 27.476 1.00 83.81 178 GLU A N 1
ATOM 1412 C CA . GLU A 1 178 ? -23.507 0.802 28.008 1.00 83.81 178 GLU A CA 1
ATOM 1413 C C . GLU A 1 178 ? -22.840 -0.004 26.892 1.00 83.81 178 GLU A C 1
ATOM 1415 O O . GLU A 1 178 ? -21.617 -0.140 26.892 1.00 83.81 178 GLU A O 1
ATOM 1420 N N . ALA A 1 179 ? -23.611 -0.475 25.905 1.00 81.81 179 ALA A N 1
ATOM 1421 C CA . ALA A 1 179 ? -23.073 -1.167 24.732 1.00 81.81 179 ALA A CA 1
ATOM 1422 C C . ALA A 1 179 ? -22.063 -0.287 23.977 1.00 81.81 179 ALA A C 1
ATOM 1424 O O . ALA A 1 179 ? -20.939 -0.708 23.703 1.00 81.81 179 ALA A O 1
ATOM 1425 N N . ARG A 1 180 ? -22.432 0.975 23.715 1.00 83.12 180 ARG A N 1
ATOM 1426 C CA . ARG A 1 180 ? -21.545 1.968 23.092 1.00 83.12 180 ARG A CA 1
ATOM 1427 C C . ARG A 1 180 ? -20.287 2.214 23.918 1.00 83.12 180 ARG A C 1
ATOM 1429 O O . ARG A 1 180 ? -19.199 2.235 23.354 1.00 83.12 180 ARG A O 1
ATOM 1436 N N . SER A 1 181 ? -20.415 2.368 25.236 1.00 87.19 181 SER A N 1
ATOM 1437 C CA . SER A 1 181 ? -19.257 2.586 26.109 1.00 87.19 181 SER A CA 1
ATOM 1438 C C . SER A 1 181 ? -18.302 1.391 26.108 1.00 87.19 181 SER A C 1
ATOM 1440 O O . SER A 1 181 ? -17.092 1.589 26.053 1.00 87.19 181 SER A O 1
ATOM 1442 N N . LYS A 1 182 ? -18.820 0.155 26.134 1.00 87.69 182 LYS A N 1
ATOM 1443 C CA . LYS A 1 182 ? -17.992 -1.059 26.071 1.00 87.69 182 LYS A CA 1
ATOM 1444 C C . LYS A 1 182 ? -17.254 -1.171 24.738 1.00 87.69 182 LYS A C 1
ATOM 1446 O O . LYS A 1 182 ? -16.054 -1.425 24.733 1.00 87.69 182 LYS A O 1
ATOM 1451 N N . ILE A 1 183 ? -17.947 -0.917 23.627 1.00 87.50 183 ILE A N 1
ATOM 1452 C CA . ILE A 1 183 ? -17.345 -0.907 22.288 1.00 87.50 183 ILE A CA 1
ATOM 1453 C C . ILE A 1 183 ? -16.237 0.148 22.199 1.00 87.50 183 ILE A C 1
ATOM 1455 O O . ILE A 1 183 ? -15.154 -0.153 21.711 1.00 87.50 183 ILE A O 1
ATOM 1459 N N . LEU A 1 184 ? -16.465 1.365 22.703 1.00 87.56 184 LEU A N 1
ATOM 1460 C CA . LEU A 1 184 ? -15.442 2.415 22.694 1.00 87.56 184 LEU A CA 1
ATOM 1461 C C . LEU A 1 184 ? -14.195 2.024 23.494 1.00 87.56 184 LEU A C 1
ATOM 1463 O O . LEU A 1 184 ? -13.089 2.261 23.013 1.00 87.56 184 LEU A O 1
ATOM 1467 N N . ASN A 1 185 ? -14.362 1.376 24.650 1.00 89.00 185 ASN A N 1
ATOM 1468 C CA . ASN A 1 185 ? -13.233 0.891 25.446 1.00 89.00 185 ASN A CA 1
ATOM 1469 C C . ASN A 1 185 ? -12.418 -0.171 24.688 1.00 89.00 185 ASN A C 1
ATOM 1471 O O . ASN A 1 185 ? -11.200 -0.043 24.603 1.00 89.00 185 ASN A O 1
ATOM 1475 N N . ILE A 1 186 ? -13.083 -1.154 24.062 1.00 88.62 186 ILE A N 1
ATOM 1476 C CA . ILE A 1 186 ? -12.425 -2.171 23.218 1.00 88.62 186 ILE A CA 1
ATOM 1477 C C . ILE A 1 186 ? -11.630 -1.497 22.097 1.00 88.62 186 ILE A C 1
ATOM 1479 O O . ILE A 1 186 ? -10.468 -1.826 21.858 1.00 88.62 186 ILE A O 1
ATOM 1483 N N . ILE A 1 187 ? -12.245 -0.526 21.417 1.00 87.06 187 ILE A N 1
ATOM 1484 C CA . ILE A 1 187 ? -11.602 0.198 20.322 1.00 87.06 187 ILE A CA 1
ATOM 1485 C C . ILE A 1 187 ? -10.376 0.951 20.830 1.00 87.06 187 ILE A C 1
ATOM 1487 O O . ILE A 1 187 ? -9.335 0.895 20.182 1.00 87.06 187 ILE A O 1
ATOM 1491 N N . ASP A 1 188 ? -10.461 1.644 21.962 1.00 85.31 188 ASP A N 1
ATOM 1492 C CA . ASP A 1 188 ? -9.337 2.415 22.495 1.00 85.31 188 ASP A CA 1
ATOM 1493 C C . ASP A 1 188 ? -8.164 1.532 22.944 1.00 85.31 188 ASP A C 1
ATOM 1495 O O . ASP A 1 188 ? -7.011 1.869 22.656 1.00 85.31 188 ASP A O 1
ATOM 1499 N N . GLU A 1 189 ? -8.439 0.375 23.550 1.00 85.56 189 GLU A N 1
ATOM 1500 C CA . GLU A 1 189 ? -7.423 -0.623 23.903 1.00 85.56 189 GLU A CA 1
ATOM 1501 C C . GLU A 1 189 ? -6.745 -1.199 22.651 1.00 85.56 189 GLU A C 1
ATOM 1503 O O . GLU A 1 189 ? -5.520 -1.136 22.505 1.00 85.56 189 GLU A O 1
ATOM 1508 N N . ARG A 1 190 ? -7.542 -1.692 21.695 1.00 86.94 190 ARG A N 1
ATOM 1509 C CA . ARG A 1 190 ? -7.038 -2.351 20.480 1.00 86.94 190 ARG A CA 1
ATOM 1510 C C . ARG A 1 190 ? -6.392 -1.391 19.495 1.00 86.94 190 ARG A C 1
ATOM 1512 O O . ARG A 1 190 ? -5.461 -1.774 18.796 1.00 86.94 190 ARG A O 1
ATOM 1519 N N . THR A 1 191 ? -6.828 -0.134 19.436 1.00 82.56 191 THR A N 1
ATOM 1520 C CA . THR A 1 191 ? -6.252 0.852 18.508 1.00 82.56 191 THR A CA 1
ATOM 1521 C C . THR A 1 191 ? -4.768 1.081 18.787 1.00 82.56 191 THR A C 1
ATOM 1523 O O . THR A 1 191 ? -4.000 1.263 17.846 1.00 82.56 191 THR A O 1
ATOM 1526 N N . ASN A 1 192 ? -4.329 1.047 20.047 1.00 84.31 192 ASN A N 1
ATOM 1527 C CA . ASN A 1 192 ? -2.905 1.187 20.357 1.00 84.31 192 ASN A CA 1
ATOM 1528 C C . ASN A 1 192 ? -2.101 -0.026 19.860 1.00 84.31 192 ASN A C 1
ATOM 1530 O O . ASN A 1 192 ? -1.090 0.163 19.189 1.00 84.31 192 ASN A O 1
ATOM 1534 N N . GLU A 1 193 ? -2.600 -1.246 20.076 1.00 87.69 193 GLU A N 1
ATOM 1535 C CA . GLU A 1 193 ? -1.982 -2.484 19.572 1.00 87.69 193 GLU A CA 1
ATOM 1536 C C . GLU A 1 193 ? -1.906 -2.513 18.032 1.00 87.69 193 GLU A C 1
ATOM 1538 O O . GLU A 1 193 ? -0.897 -2.922 17.444 1.00 87.69 193 GLU A O 1
ATOM 1543 N N . ILE A 1 194 ? -2.954 -2.017 17.363 1.00 85.44 194 ILE A N 1
ATOM 1544 C CA . ILE A 1 194 ? -2.970 -1.842 15.908 1.00 85.44 194 ILE A CA 1
ATOM 1545 C C . ILE A 1 194 ? -1.847 -0.889 15.492 1.00 85.44 194 ILE A C 1
ATOM 1547 O O . ILE A 1 194 ? -1.056 -1.231 14.617 1.00 85.44 194 ILE A O 1
ATOM 1551 N N . LEU A 1 195 ? -1.734 0.281 16.124 1.00 84.50 195 LEU A N 1
ATOM 1552 C CA . LEU A 1 195 ? -0.714 1.275 15.777 1.00 84.50 195 LEU A CA 1
ATOM 1553 C C . LEU A 1 195 ? 0.709 0.783 16.024 1.00 84.50 195 LEU A C 1
ATOM 1555 O O . LEU A 1 195 ? 1.605 1.095 15.242 1.00 84.50 195 LEU A O 1
ATOM 1559 N N . GLU A 1 196 ? 0.934 0.007 17.077 1.00 85.81 196 GLU A N 1
ATOM 1560 C CA . GLU A 1 196 ? 2.220 -0.650 17.324 1.00 85.81 196 GLU A CA 1
ATOM 1561 C C . GLU A 1 196 ? 2.565 -1.673 16.235 1.00 85.81 196 GLU A C 1
ATOM 1563 O O . GLU A 1 196 ? 3.739 -1.907 15.953 1.00 85.81 196 GLU A O 1
ATOM 1568 N N . SER A 1 197 ? 1.549 -2.232 15.577 1.00 86.88 197 SER A N 1
ATOM 1569 C CA . SER A 1 197 ? 1.694 -3.197 14.487 1.00 86.88 197 SER A CA 1
ATOM 1570 C C . SER A 1 197 ? 1.793 -2.553 13.093 1.00 86.88 197 SER A C 1
ATOM 1572 O O . SER A 1 197 ? 2.066 -3.264 12.126 1.00 86.88 197 SER A O 1
ATOM 1574 N N . VAL A 1 198 ? 1.600 -1.231 12.971 1.00 87.69 198 VAL A N 1
ATOM 1575 C CA . VAL A 1 198 ? 1.814 -0.458 11.729 1.00 87.69 198 VAL A CA 1
ATOM 1576 C C . VAL A 1 198 ? 3.307 -0.381 11.430 1.00 87.69 198 VAL A C 1
ATOM 1578 O O . VAL A 1 198 ? 4.089 0.104 12.259 1.00 87.69 198 VAL A O 1
ATOM 1581 N N . GLN A 1 199 ? 3.703 -0.838 10.243 1.00 86.88 199 GLN A N 1
ATOM 1582 C CA . GLN A 1 199 ? 5.103 -1.005 9.867 1.00 86.88 199 GLN A CA 1
ATOM 1583 C C . GLN A 1 199 ? 5.616 0.159 9.021 1.00 86.88 199 GLN A C 1
ATOM 1585 O O . GLN A 1 199 ? 6.802 0.483 9.130 1.00 86.88 199 GLN A O 1
ATOM 1590 N N . PHE A 1 200 ? 4.753 0.862 8.273 1.00 88.75 200 PHE A N 1
ATOM 1591 C CA . PHE A 1 200 ? 5.153 2.128 7.661 1.00 88.75 200 PHE A CA 1
ATOM 1592 C C . PHE A 1 200 ? 5.528 3.146 8.749 1.00 88.75 200 PHE A C 1
ATOM 1594 O O . PHE A 1 200 ? 4.801 3.409 9.715 1.00 88.75 200 PHE A O 1
ATOM 1601 N N . LYS A 1 201 ? 6.717 3.724 8.590 1.00 90.69 201 LYS A N 1
ATOM 1602 C CA . LYS A 1 201 ? 7.282 4.751 9.470 1.00 90.69 201 LYS A CA 1
ATOM 1603 C C . LYS A 1 201 ? 7.355 6.101 8.753 1.00 90.69 201 LYS A C 1
ATOM 1605 O O . LYS A 1 201 ? 7.419 6.125 7.523 1.00 90.69 201 LYS A O 1
ATOM 1610 N N . PRO A 1 202 ? 7.372 7.219 9.489 1.00 92.12 202 PRO A N 1
ATOM 1611 C CA . PRO A 1 202 ? 7.750 8.509 8.927 1.00 92.12 202 PRO A CA 1
ATOM 1612 C C . PRO A 1 202 ? 9.131 8.456 8.256 1.00 92.12 202 PRO A C 1
ATOM 1614 O O . PRO A 1 202 ? 10.035 7.773 8.743 1.00 92.12 202 PRO A O 1
ATOM 1617 N N . GLY A 1 203 ? 9.264 9.131 7.116 1.00 94.50 203 GLY A N 1
ATOM 1618 C CA . GLY A 1 203 ? 10.501 9.201 6.339 1.00 94.50 203 GLY A CA 1
ATOM 1619 C C . GLY A 1 203 ? 10.273 9.257 4.831 1.00 94.50 203 GLY A C 1
ATOM 1620 O O . GLY A 1 203 ? 9.162 9.500 4.345 1.00 94.50 203 GLY A O 1
ATOM 1621 N N . GLU A 1 204 ? 11.353 9.053 4.086 1.00 96.31 204 GLU A N 1
ATOM 1622 C CA . GLU A 1 204 ? 11.370 9.076 2.627 1.00 96.31 204 GLU A CA 1
ATOM 1623 C C . GLU A 1 204 ? 11.314 7.658 2.067 1.00 96.31 204 GLU A C 1
ATOM 1625 O O . GLU A 1 204 ? 11.986 6.748 2.550 1.00 96.31 204 GLU A O 1
ATOM 1630 N N . TYR A 1 205 ? 10.513 7.476 1.024 1.00 95.94 205 TYR A N 1
ATOM 1631 C CA . TYR A 1 205 ? 10.343 6.197 0.356 1.00 95.94 205 TYR A CA 1
ATOM 1632 C C . TYR A 1 205 ? 10.565 6.343 -1.143 1.00 95.94 205 TYR A C 1
ATOM 1634 O O . TYR A 1 205 ? 10.147 7.325 -1.761 1.00 95.94 205 TYR A O 1
ATOM 1642 N N . GLU A 1 206 ? 11.173 5.322 -1.733 1.00 96.62 206 GLU A N 1
ATOM 1643 C CA . GLU A 1 206 ? 11.262 5.128 -3.173 1.00 96.62 206 GLU A CA 1
ATOM 1644 C C . GLU A 1 206 ? 10.787 3.716 -3.516 1.00 96.62 206 GLU A C 1
ATOM 1646 O O . GLU A 1 206 ? 11.202 2.738 -2.903 1.00 96.62 206 GLU A O 1
ATOM 1651 N N . ILE A 1 207 ? 9.907 3.598 -4.503 1.00 95.69 207 ILE A N 1
ATOM 1652 C CA . ILE A 1 207 ? 9.466 2.319 -5.048 1.00 95.69 207 ILE A CA 1
ATOM 1653 C C . ILE A 1 207 ? 10.038 2.167 -6.440 1.00 95.69 207 ILE A C 1
ATOM 1655 O O . ILE A 1 207 ? 9.750 2.980 -7.314 1.00 95.69 207 ILE A O 1
ATOM 1659 N N . GLU A 1 208 ? 10.783 1.093 -6.651 1.00 96.12 208 GLU A N 1
ATOM 1660 C CA . GLU A 1 208 ? 11.207 0.626 -7.964 1.00 96.12 208 GLU A CA 1
ATOM 1661 C C . GLU A 1 208 ? 10.244 -0.463 -8.436 1.00 96.12 208 GLU A C 1
ATOM 1663 O O . GLU A 1 208 ? 10.022 -1.458 -7.743 1.00 96.12 208 GLU A O 1
ATOM 1668 N N . LEU A 1 209 ? 9.693 -0.290 -9.634 1.00 93.88 209 LEU A N 1
ATOM 1669 C CA . LEU A 1 209 ? 8.942 -1.322 -10.340 1.00 93.88 209 LEU A CA 1
ATOM 1670 C C . LEU A 1 209 ? 9.721 -1.728 -11.584 1.00 93.88 209 LEU A C 1
ATOM 1672 O O . LEU A 1 209 ? 9.926 -0.914 -12.484 1.00 93.88 209 LEU A O 1
ATOM 1676 N N . SER A 1 210 ? 10.119 -2.995 -11.638 1.00 92.50 210 SER A N 1
ATOM 1677 C CA . SER A 1 210 ? 10.828 -3.603 -12.757 1.00 92.50 210 SER A CA 1
ATOM 1678 C C . SER A 1 210 ? 9.939 -4.644 -13.426 1.00 92.50 210 SER A C 1
ATOM 1680 O O . SER A 1 210 ? 9.579 -5.652 -12.822 1.00 92.50 210 SER A O 1
ATOM 1682 N N . VAL A 1 211 ? 9.613 -4.425 -14.697 1.00 89.12 211 VAL A N 1
ATOM 1683 C CA . VAL A 1 211 ? 8.847 -5.368 -15.514 1.00 89.12 211 VAL A CA 1
ATOM 1684 C C . VAL A 1 211 ? 9.790 -6.060 -16.486 1.00 89.12 211 VAL A C 1
ATOM 1686 O O . VAL A 1 211 ? 10.393 -5.409 -17.341 1.00 89.12 211 VAL A O 1
ATOM 1689 N N . ILE A 1 212 ? 9.912 -7.378 -16.356 1.00 88.38 212 ILE A N 1
ATOM 1690 C CA . ILE A 1 212 ? 10.697 -8.236 -17.243 1.00 88.38 212 ILE A CA 1
ATOM 1691 C C . ILE A 1 212 ? 9.767 -8.767 -18.329 1.00 88.38 212 ILE A C 1
ATOM 1693 O O . ILE A 1 212 ? 8.742 -9.385 -18.033 1.00 88.38 212 ILE A O 1
ATOM 1697 N N . PHE A 1 213 ? 10.116 -8.542 -19.592 1.00 84.12 213 PHE A N 1
ATOM 1698 C CA . PHE A 1 213 ? 9.272 -8.877 -20.735 1.00 84.12 213 PHE A CA 1
ATOM 1699 C C . PHE A 1 213 ? 10.071 -9.475 -21.898 1.00 84.12 213 PHE A C 1
ATOM 1701 O O . PHE A 1 213 ? 11.303 -9.487 -21.909 1.00 84.12 213 PHE A O 1
ATOM 1708 N N . LYS A 1 214 ? 9.345 -10.015 -22.877 1.00 81.25 214 LYS A N 1
ATOM 1709 C CA . LYS A 1 214 ? 9.891 -10.636 -24.086 1.00 81.25 214 LYS A CA 1
ATOM 1710 C C . LYS A 1 214 ? 9.031 -10.304 -25.307 1.00 81.25 214 LYS A C 1
ATOM 1712 O O . LYS A 1 214 ? 7.813 -10.185 -25.200 1.00 81.25 214 LYS A O 1
ATOM 1717 N N . SER A 1 215 ? 9.667 -10.202 -26.474 1.00 76.00 215 SER A N 1
ATOM 1718 C CA . SER A 1 215 ? 8.984 -10.092 -27.770 1.00 76.00 215 SER A CA 1
ATOM 1719 C C . SER A 1 215 ? 8.215 -11.369 -28.122 1.00 76.00 215 SER A C 1
ATOM 1721 O O . SER A 1 215 ? 8.766 -12.470 -28.037 1.00 76.00 215 SER A O 1
ATOM 1723 N N . THR A 1 216 ? 6.969 -11.225 -28.574 1.00 69.06 216 THR A N 1
ATOM 1724 C CA . THR A 1 216 ? 6.148 -12.360 -29.038 1.00 69.06 216 THR A CA 1
ATOM 1725 C C . THR A 1 216 ? 6.510 -12.838 -30.445 1.00 69.06 216 THR A C 1
ATOM 1727 O O . THR A 1 216 ? 6.429 -14.034 -30.704 1.00 69.06 216 THR A O 1
ATOM 1730 N N . ASN A 1 217 ? 6.972 -11.943 -31.329 1.00 61.38 217 ASN A N 1
ATOM 1731 C CA . ASN A 1 217 ? 7.053 -12.208 -32.774 1.00 61.38 217 ASN A CA 1
ATOM 1732 C C . ASN A 1 217 ? 8.470 -12.165 -33.377 1.00 61.38 217 ASN A C 1
ATOM 1734 O O . ASN A 1 217 ? 8.602 -12.187 -34.600 1.00 61.38 217 ASN A O 1
ATOM 1738 N N . SER A 1 218 ? 9.550 -12.094 -32.587 1.00 53.50 218 SER A N 1
ATOM 1739 C CA . SER A 1 218 ? 10.894 -12.098 -33.185 1.00 53.50 218 SER A CA 1
ATOM 1740 C C . SER A 1 218 ? 11.393 -13.519 -33.487 1.00 53.50 218 SER A C 1
ATOM 1742 O O . SER A 1 218 ? 11.352 -14.417 -32.644 1.00 53.50 218 SER A O 1
ATOM 1744 N N . LEU A 1 219 ? 11.962 -13.708 -34.682 1.00 54.06 219 LEU A N 1
ATOM 1745 C CA . LEU A 1 219 ? 12.775 -14.882 -35.053 1.00 54.06 219 LEU A CA 1
ATOM 1746 C C . LEU A 1 219 ? 13.957 -15.113 -34.081 1.00 54.06 219 LEU A C 1
ATOM 1748 O O . LEU A 1 219 ? 14.520 -16.199 -34.024 1.00 54.06 219 LEU A O 1
ATOM 1752 N N . THR A 1 220 ? 14.301 -14.103 -33.276 1.00 52.09 220 THR A N 1
ATOM 1753 C CA . THR A 1 220 ? 15.320 -14.111 -32.212 1.00 52.09 220 THR A CA 1
ATOM 1754 C C . THR A 1 220 ? 14.745 -14.300 -30.800 1.00 52.09 220 THR A C 1
ATOM 1756 O O . THR A 1 220 ? 15.464 -14.127 -29.813 1.00 52.09 220 THR A O 1
ATOM 1759 N N . SER A 1 221 ? 13.463 -14.660 -30.672 1.00 51.44 221 SER A N 1
ATOM 1760 C 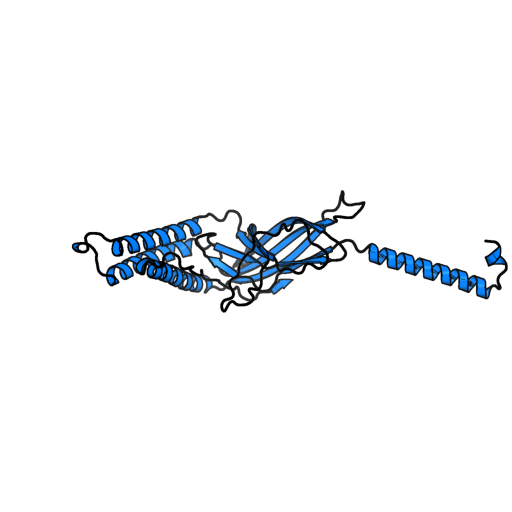CA . SER A 1 221 ? 12.723 -14.711 -29.401 1.00 51.44 221 SER A CA 1
ATOM 1761 C C . SER A 1 221 ? 13.352 -15.636 -28.354 1.00 51.44 221 SER A C 1
ATOM 1763 O O . SER A 1 221 ? 13.020 -15.569 -27.177 1.00 51.44 221 SER A O 1
ATOM 1765 N N . TRP A 1 222 ? 14.290 -16.504 -28.709 1.00 50.78 222 TRP A N 1
ATOM 1766 C CA . TRP A 1 222 ? 14.818 -17.497 -27.780 1.00 50.78 222 TRP A CA 1
ATOM 1767 C C . TRP A 1 222 ? 15.794 -16.935 -26.735 1.00 50.78 222 TRP A C 1
ATOM 1769 O O . TRP A 1 222 ? 16.132 -17.675 -25.816 1.00 50.78 222 TRP A O 1
ATOM 1779 N N . ARG A 1 223 ? 16.251 -15.669 -26.821 1.00 52.81 223 ARG A N 1
ATOM 1780 C CA . ARG A 1 223 ? 17.397 -15.230 -25.992 1.00 52.81 223 ARG A CA 1
ATOM 1781 C C . ARG A 1 223 ? 17.327 -13.919 -25.211 1.00 52.81 223 ARG A C 1
ATOM 1783 O O . ARG A 1 223 ? 18.068 -13.824 -24.240 1.00 52.81 223 ARG A O 1
ATOM 1790 N N . LEU A 1 224 ? 16.484 -12.940 -25.533 1.00 65.19 224 LEU A N 1
ATOM 1791 C CA . LEU A 1 224 ? 16.528 -11.653 -24.818 1.00 65.19 224 LEU A CA 1
ATOM 1792 C C . LEU A 1 224 ? 15.258 -11.405 -24.005 1.00 65.19 224 LEU A C 1
ATOM 1794 O O . LEU A 1 224 ? 14.199 -11.099 -24.549 1.00 65.19 224 LEU A O 1
ATOM 1798 N N . ARG A 1 225 ? 15.389 -11.567 -22.683 1.00 76.88 225 ARG A N 1
ATOM 1799 C CA . ARG A 1 225 ? 14.500 -10.924 -21.714 1.00 76.88 225 ARG A CA 1
ATOM 1800 C C . ARG A 1 225 ? 14.974 -9.487 -21.561 1.00 76.88 225 ARG A C 1
ATOM 1802 O O . ARG A 1 225 ? 16.133 -9.258 -21.224 1.00 76.88 225 ARG A O 1
ATOM 1809 N N . GLU A 1 226 ? 14.083 -8.547 -21.812 1.00 84.56 226 GLU A N 1
ATOM 1810 C CA . GLU A 1 226 ? 14.326 -7.127 -21.587 1.00 84.56 226 GLU A CA 1
ATOM 1811 C C . GLU A 1 226 ? 13.654 -6.696 -20.284 1.00 84.56 226 GLU A C 1
ATOM 1813 O O . GLU A 1 226 ? 12.727 -7.354 -19.803 1.00 84.56 226 GLU A O 1
ATOM 1818 N N . SER A 1 227 ? 14.125 -5.600 -19.692 1.00 87.88 227 SER A N 1
ATOM 1819 C CA . SER A 1 227 ? 13.522 -5.027 -18.492 1.00 87.88 227 SER A CA 1
ATOM 1820 C C . SER A 1 227 ? 13.197 -3.552 -18.685 1.00 87.88 227 SER A C 1
ATOM 1822 O O . SER A 1 227 ? 13.917 -2.805 -19.346 1.00 87.88 227 SER A O 1
ATOM 1824 N N . SER A 1 228 ? 12.069 -3.143 -18.112 1.00 90.62 228 SER A N 1
ATOM 1825 C CA . SER A 1 228 ? 11.620 -1.756 -18.060 1.00 90.62 228 SER A CA 1
ATOM 1826 C C . SER A 1 228 ? 11.418 -1.371 -16.606 1.00 90.62 228 SER A C 1
ATOM 1828 O O . SER A 1 228 ? 10.787 -2.119 -15.858 1.00 90.62 228 SER A O 1
ATOM 1830 N N . LYS A 1 229 ? 11.983 -0.232 -16.203 1.00 93.44 229 LYS A N 1
ATOM 1831 C CA . LYS A 1 229 ? 11.976 0.240 -14.819 1.00 93.44 229 LYS A CA 1
ATOM 1832 C C . LYS A 1 229 ? 11.325 1.610 -14.708 1.00 93.44 229 LYS A C 1
ATOM 1834 O O . LYS A 1 229 ? 11.496 2.443 -15.595 1.00 93.44 229 LYS A O 1
ATOM 1839 N N . THR A 1 230 ? 10.631 1.842 -13.603 1.00 94.06 230 THR A N 1
ATOM 1840 C CA . THR A 1 230 ? 10.127 3.160 -13.193 1.00 94.06 230 THR A CA 1
ATOM 1841 C C . THR A 1 230 ? 10.253 3.306 -11.687 1.00 94.06 230 THR A C 1
ATOM 1843 O O . THR A 1 230 ? 10.250 2.303 -10.964 1.00 94.06 230 THR A O 1
ATOM 1846 N N . PHE A 1 231 ? 10.355 4.552 -11.231 1.00 95.25 231 PHE A N 1
ATOM 1847 C CA . PHE A 1 231 ? 10.498 4.868 -9.818 1.00 95.25 231 PHE A CA 1
ATOM 1848 C C . PHE A 1 231 ? 9.407 5.829 -9.353 1.00 95.25 231 PHE A C 1
ATOM 1850 O O . PHE A 1 231 ? 8.977 6.726 -10.084 1.00 95.25 231 PHE A O 1
ATOM 1857 N N . LEU A 1 232 ? 8.965 5.633 -8.117 1.00 95.25 232 LEU A N 1
ATOM 1858 C CA . LEU A 1 232 ? 8.008 6.480 -7.419 1.00 95.25 232 LEU A CA 1
ATOM 1859 C C . LEU A 1 232 ? 8.602 6.892 -6.080 1.00 95.25 232 LEU A C 1
ATOM 1861 O O . LEU A 1 232 ? 8.838 6.041 -5.231 1.00 95.25 232 LEU A O 1
ATOM 1865 N N . LYS A 1 233 ? 8.792 8.190 -5.869 1.00 96.38 233 LYS A N 1
ATOM 1866 C CA . LYS A 1 233 ? 9.243 8.754 -4.595 1.00 96.38 233 LYS A CA 1
ATOM 1867 C C . LYS A 1 233 ? 8.079 9.377 -3.851 1.00 96.38 233 LYS A C 1
ATOM 1869 O O . LYS A 1 233 ? 7.246 10.033 -4.475 1.00 96.38 233 LYS A O 1
ATOM 1874 N N . PHE A 1 234 ? 8.037 9.209 -2.538 1.00 95.75 234 PHE A N 1
ATOM 1875 C CA . PHE A 1 234 ? 7.076 9.885 -1.671 1.00 95.75 234 PHE A 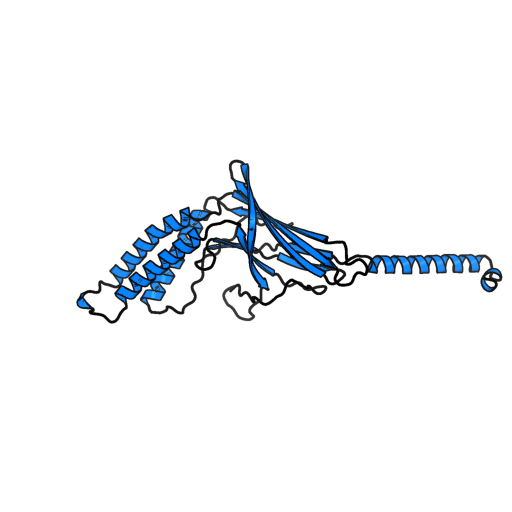CA 1
ATOM 1876 C C . PHE A 1 234 ? 7.604 10.016 -0.243 1.00 95.75 234 PHE A C 1
ATOM 1878 O O . PHE A 1 234 ? 8.582 9.381 0.145 1.00 95.75 234 PHE A O 1
ATOM 1885 N N . THR A 1 235 ? 6.931 10.838 0.555 1.00 94.62 235 THR A N 1
ATOM 1886 C CA . THR A 1 235 ? 7.261 11.059 1.963 1.00 94.62 235 THR A CA 1
ATOM 1887 C C . THR A 1 235 ? 6.068 10.704 2.842 1.00 94.62 235 THR A C 1
ATOM 1889 O O . THR A 1 235 ? 4.935 11.108 2.556 1.00 94.62 235 THR A O 1
ATOM 1892 N N . ILE A 1 236 ? 6.332 9.993 3.937 1.00 94.12 236 ILE A N 1
ATOM 1893 C CA . ILE A 1 236 ? 5.386 9.807 5.038 1.00 94.12 236 ILE A CA 1
ATOM 1894 C C . ILE A 1 236 ? 5.782 10.782 6.162 1.00 94.12 236 ILE A C 1
ATOM 1896 O O . ILE A 1 236 ? 6.909 10.718 6.646 1.00 94.12 236 ILE A O 1
ATOM 1900 N N . PRO A 1 237 ? 4.908 11.714 6.569 1.00 91.94 237 PRO A N 1
ATOM 1901 C CA . PRO A 1 237 ? 5.179 12.691 7.615 1.00 91.94 237 PRO A CA 1
ATOM 1902 C C . PRO A 1 237 ? 5.042 12.090 9.020 1.00 91.94 237 PRO A C 1
ATOM 1904 O O . PRO A 1 237 ? 4.344 11.100 9.229 1.00 91.94 237 PRO A O 1
ATOM 1907 N N . GLU A 1 238 ? 5.615 12.766 10.014 1.00 90.19 238 GLU A N 1
ATOM 1908 C CA . GLU A 1 238 ? 5.564 12.373 11.434 1.00 90.19 238 GLU A CA 1
ATOM 1909 C C . GLU A 1 238 ? 4.140 12.214 11.987 1.00 90.19 238 GLU A C 1
ATOM 1911 O O . GLU A 1 238 ? 3.856 11.359 12.827 1.00 90.19 238 GLU A O 1
ATOM 1916 N N . ASN A 1 239 ? 3.192 13.005 11.480 1.00 89.50 239 ASN A N 1
ATOM 1917 C CA . ASN A 1 239 ? 1.802 12.948 11.923 1.00 89.50 239 ASN A CA 1
ATOM 1918 C C . ASN A 1 239 ? 1.004 11.767 11.330 1.00 89.50 239 ASN A C 1
ATOM 1920 O O . ASN A 1 239 ? -0.148 11.576 11.723 1.00 89.50 239 ASN A O 1
ATOM 1924 N N . PHE A 1 240 ? 1.602 10.950 10.455 1.00 87.94 240 PHE A N 1
ATOM 1925 C CA . PHE A 1 240 ? 0.971 9.788 9.818 1.00 87.94 240 PHE A CA 1
ATOM 1926 C C . PHE A 1 240 ? 0.288 8.854 10.821 1.00 87.94 240 PHE A C 1
ATOM 1928 O O . PHE A 1 240 ? -0.890 8.533 10.672 1.00 87.94 240 PHE A O 1
ATOM 1935 N N . ARG A 1 241 ? 0.987 8.473 11.901 1.00 86.38 241 ARG A N 1
ATOM 1936 C CA . ARG A 1 241 ? 0.434 7.557 12.915 1.00 86.38 241 ARG A CA 1
ATOM 1937 C C . ARG A 1 241 ? -0.811 8.127 13.594 1.00 86.38 241 ARG A C 1
ATOM 1939 O O . ARG A 1 241 ? -1.746 7.385 13.879 1.00 86.38 241 ARG A O 1
ATOM 1946 N N . LYS A 1 242 ? -0.851 9.443 13.821 1.00 87.12 242 LYS A N 1
ATOM 1947 C CA . LYS A 1 242 ? -2.011 10.128 14.409 1.00 87.12 242 LYS A CA 1
ATOM 1948 C C . LYS A 1 242 ? -3.195 10.163 13.439 1.00 87.12 242 LYS A C 1
ATOM 1950 O O . LYS A 1 242 ? -4.328 9.945 13.859 1.00 87.12 242 LYS A O 1
ATOM 1955 N N . GLU A 1 243 ? -2.943 10.422 12.158 1.00 87.56 243 GLU A N 1
ATOM 1956 C CA . GLU A 1 243 ? -3.985 10.436 11.123 1.00 87.56 243 GLU A CA 1
ATOM 1957 C C . GLU A 1 243 ? -4.601 9.046 10.924 1.00 87.56 243 GLU A C 1
ATOM 1959 O O . GLU A 1 243 ? -5.826 8.902 10.948 1.00 87.56 243 GLU A O 1
ATOM 1964 N N . ILE A 1 244 ? -3.760 8.013 10.827 1.00 86.12 244 ILE A N 1
ATOM 1965 C CA . ILE A 1 244 ? -4.195 6.616 10.748 1.00 86.12 244 ILE A CA 1
ATOM 1966 C C . ILE A 1 244 ? -4.973 6.210 12.001 1.00 86.12 244 ILE A C 1
ATOM 1968 O O . ILE A 1 244 ? -6.055 5.642 11.868 1.00 86.12 244 ILE A O 1
ATOM 1972 N N . LYS A 1 245 ? -4.479 6.548 13.203 1.00 86.31 245 LYS A N 1
ATOM 1973 C CA . LYS A 1 245 ? -5.167 6.276 14.478 1.00 86.31 245 LYS A CA 1
ATOM 1974 C C . LYS A 1 245 ? -6.607 6.767 14.449 1.00 86.31 245 LYS A C 1
ATOM 1976 O O . LYS A 1 245 ? -7.531 5.997 14.694 1.00 86.31 245 LYS A O 1
ATOM 1981 N N . ASN A 1 246 ? -6.788 8.051 14.152 1.00 86.12 246 ASN A N 1
ATOM 1982 C CA . ASN A 1 246 ? -8.104 8.679 14.180 1.00 86.12 246 ASN A CA 1
ATOM 1983 C C . ASN A 1 246 ? -9.027 8.081 13.115 1.00 86.12 246 ASN A C 1
ATOM 1985 O O . ASN A 1 246 ? -10.187 7.789 13.392 1.00 86.12 246 ASN A O 1
ATOM 1989 N N . SER A 1 247 ? -8.501 7.863 11.911 1.00 86.19 247 SER A N 1
ATOM 1990 C CA . SER A 1 247 ? -9.297 7.362 10.792 1.00 86.19 247 SER A CA 1
ATOM 1991 C C . SER A 1 247 ? -9.722 5.906 11.000 1.00 86.19 247 SER A C 1
ATOM 1993 O O . SER A 1 247 ? -10.877 5.553 10.758 1.00 86.19 247 SER A O 1
ATOM 1995 N N . LEU A 1 248 ? -8.823 5.065 11.520 1.00 84.31 248 LEU A N 1
ATOM 1996 C CA . LEU A 1 248 ? -9.129 3.673 11.834 1.00 84.31 248 LEU A CA 1
ATOM 1997 C C . LEU A 1 248 ? -10.101 3.564 13.011 1.00 84.31 248 LEU A C 1
ATOM 1999 O O . LEU A 1 248 ? -11.075 2.824 12.913 1.00 84.31 248 LEU A O 1
ATOM 2003 N N . LYS A 1 249 ? -9.899 4.351 14.078 1.00 86.06 249 LYS A N 1
ATOM 2004 C CA . LYS A 1 249 ? -10.841 4.431 15.204 1.00 86.06 249 LYS A CA 1
ATOM 2005 C C . LYS A 1 249 ? -12.253 4.753 14.714 1.00 86.06 249 LYS A C 1
ATOM 2007 O O . LYS A 1 249 ? -13.187 4.037 15.054 1.00 86.06 249 LYS A O 1
ATOM 2012 N N . ASN A 1 250 ? -12.407 5.772 13.866 1.00 86.62 250 ASN A N 1
ATOM 2013 C CA . ASN A 1 250 ? -13.708 6.141 13.300 1.00 86.62 250 ASN A CA 1
ATOM 2014 C C . ASN A 1 250 ? -14.327 5.009 12.468 1.00 86.62 250 ASN A C 1
ATOM 2016 O O . ASN A 1 250 ? -15.526 4.765 12.561 1.00 86.62 250 ASN A O 1
ATOM 2020 N N . THR A 1 251 ? -13.507 4.290 11.701 1.00 87.25 251 THR A N 1
ATOM 2021 C CA . THR A 1 251 ? -13.953 3.148 10.889 1.00 87.25 251 THR A CA 1
ATOM 2022 C C . THR A 1 251 ? -14.477 2.009 11.765 1.00 87.25 251 THR A C 1
ATOM 2024 O O . THR A 1 251 ? -15.541 1.464 11.496 1.00 87.25 251 THR A O 1
ATOM 2027 N N . ILE A 1 252 ? -13.773 1.670 12.849 1.00 84.50 252 ILE A N 1
ATOM 2028 C CA . ILE A 1 252 ? -14.198 0.595 13.757 1.00 84.50 252 ILE A CA 1
ATOM 2029 C C . ILE A 1 252 ? -15.431 1.015 14.575 1.00 84.50 252 ILE A C 1
ATOM 2031 O O . ILE A 1 252 ? -16.323 0.198 14.797 1.00 84.50 252 ILE A O 1
ATOM 2035 N N . ILE A 1 253 ? -15.535 2.292 14.968 1.00 85.50 253 ILE A N 1
ATOM 2036 C CA . ILE A 1 253 ? -16.756 2.839 15.585 1.00 85.50 253 ILE A CA 1
ATOM 2037 C C . ILE A 1 253 ? -17.947 2.668 14.640 1.00 85.50 253 ILE A C 1
ATOM 2039 O O . ILE A 1 253 ? -19.015 2.239 15.075 1.00 85.50 253 ILE A O 1
ATOM 2043 N N . GLU A 1 254 ? -17.760 2.971 13.356 1.00 86.31 254 GLU A N 1
ATOM 2044 C CA . GLU A 1 254 ? -18.804 2.826 12.346 1.00 86.31 254 GLU A CA 1
ATOM 2045 C C . GLU A 1 254 ? -19.214 1.362 12.153 1.00 86.31 254 GLU A C 1
ATOM 2047 O O . GLU A 1 254 ? -20.408 1.066 12.135 1.00 86.31 254 GLU A O 1
ATOM 2052 N N . ILE A 1 255 ? -18.254 0.429 12.126 1.00 84.19 255 ILE A N 1
ATOM 2053 C CA . ILE A 1 255 ? -18.543 -1.014 12.145 1.00 84.19 255 ILE A CA 1
ATOM 2054 C C . ILE A 1 255 ? -19.415 -1.353 13.360 1.00 84.19 255 ILE A C 1
ATOM 2056 O O . ILE A 1 255 ? -20.484 -1.937 13.199 1.00 84.19 255 ILE A O 1
ATOM 2060 N N . GLY A 1 256 ? -19.010 -0.945 14.566 1.00 82.56 256 GLY A N 1
ATOM 2061 C CA . GLY A 1 256 ? -19.773 -1.197 15.790 1.00 82.56 256 GLY A CA 1
ATOM 2062 C C . GLY A 1 256 ? -21.191 -0.621 15.745 1.00 82.56 256 GLY A C 1
ATOM 2063 O O . GLY A 1 256 ? -22.145 -1.298 16.130 1.00 82.56 256 GLY A O 1
ATOM 2064 N N . ARG A 1 257 ? -21.356 0.597 15.212 1.00 85.19 257 ARG A N 1
ATOM 2065 C CA . ARG A 1 257 ? -22.665 1.235 15.012 1.00 85.19 257 ARG A CA 1
ATOM 2066 C C . ARG A 1 257 ? -23.548 0.417 14.069 1.00 85.19 257 ARG A C 1
ATOM 2068 O O . ARG A 1 257 ? -24.692 0.131 14.414 1.00 85.19 257 ARG A O 1
ATOM 2075 N N . LEU A 1 258 ? -23.018 0.010 12.916 1.00 85.44 258 LEU A N 1
ATOM 2076 C CA . LEU A 1 258 ? -23.746 -0.797 11.934 1.00 85.44 258 LEU A CA 1
ATOM 2077 C C . LEU A 1 258 ? -24.170 -2.152 12.511 1.00 85.44 258 LEU A C 1
ATOM 2079 O O . LEU A 1 258 ? -25.296 -2.587 12.276 1.00 85.44 258 LEU A O 1
ATOM 2083 N N . ARG A 1 259 ? -23.318 -2.793 13.323 1.00 81.94 259 ARG A N 1
ATOM 2084 C CA . ARG A 1 259 ? -23.665 -4.045 14.019 1.00 81.94 259 ARG A CA 1
ATOM 2085 C C . ARG A 1 259 ? -24.788 -3.853 15.038 1.00 81.94 259 ARG A C 1
ATOM 2087 O O . ARG A 1 259 ? -25.735 -4.633 15.029 1.00 81.94 259 ARG A O 1
ATOM 2094 N N . LEU A 1 260 ? -24.732 -2.798 15.855 1.00 81.25 260 LEU A N 1
ATOM 2095 C CA . LEU A 1 260 ? -25.800 -2.470 16.810 1.00 81.25 260 LEU A CA 1
ATOM 2096 C C . LEU A 1 260 ? -27.144 -2.171 16.124 1.00 81.25 260 LEU A C 1
ATOM 2098 O O . LEU A 1 260 ? -28.195 -2.444 16.692 1.00 81.25 260 LEU A O 1
ATOM 2102 N N . GLU A 1 261 ? -27.119 -1.624 14.908 1.00 83.06 261 GLU A N 1
ATOM 2103 C CA . GLU A 1 261 ? -28.318 -1.348 14.103 1.00 83.06 261 GLU A CA 1
ATOM 2104 C C . GLU A 1 261 ? -28.802 -2.555 13.278 1.00 83.06 261 GLU A C 1
ATOM 2106 O O . GLU A 1 261 ? -29.766 -2.428 12.524 1.00 83.06 261 GLU A O 1
ATOM 2111 N N . GLY A 1 262 ? -28.140 -3.715 13.375 1.00 78.06 262 GLY A N 1
ATOM 2112 C CA . GLY A 1 262 ? -28.465 -4.902 12.575 1.00 78.06 262 GLY A CA 1
ATOM 2113 C C . GLY A 1 262 ? -28.113 -4.777 11.084 1.00 78.06 262 GLY A C 1
ATOM 2114 O O . GLY A 1 262 ? -28.511 -5.617 10.280 1.00 78.06 262 GLY A O 1
ATOM 2115 N N . LYS A 1 263 ? -27.340 -3.758 10.694 1.00 80.06 263 LYS A N 1
ATOM 2116 C CA . LYS A 1 263 ? -26.944 -3.434 9.310 1.00 80.06 263 LYS A CA 1
ATOM 2117 C C . LYS A 1 263 ? -25.616 -4.083 8.922 1.00 80.06 263 LYS A C 1
ATOM 2119 O O . LYS A 1 263 ? -24.694 -3.447 8.423 1.00 80.06 263 LYS A O 1
ATOM 2124 N N . VAL A 1 264 ? -25.515 -5.385 9.164 1.00 70.00 264 VAL A N 1
ATOM 2125 C CA . VAL A 1 264 ? -24.286 -6.180 8.984 1.00 70.00 264 VAL A CA 1
ATOM 2126 C C . VAL A 1 264 ? -23.794 -6.222 7.528 1.00 70.00 264 VAL A C 1
ATOM 2128 O O . VAL A 1 264 ? -22.601 -6.382 7.288 1.00 70.00 264 VAL A O 1
ATOM 2131 N N . SER A 1 265 ? -24.697 -6.084 6.556 1.00 67.81 265 SER A N 1
ATOM 2132 C CA . SER A 1 265 ? -24.389 -6.173 5.124 1.00 67.81 265 SER A CA 1
ATOM 2133 C C . SER A 1 265 ? -23.872 -4.872 4.501 1.00 67.81 265 SER A C 1
ATOM 2135 O O . SER A 1 265 ? -23.529 -4.868 3.319 1.00 67.81 265 SER A O 1
ATOM 2137 N N . GLU A 1 266 ? -23.854 -3.758 5.238 1.00 71.69 266 GLU A N 1
ATOM 2138 C CA . GLU A 1 266 ? -23.349 -2.489 4.707 1.00 71.69 266 GLU A CA 1
ATOM 2139 C C . GLU A 1 266 ? -21.819 -2.522 4.573 1.00 71.69 266 GLU A C 1
ATOM 2141 O O . GLU A 1 266 ? -21.094 -2.949 5.471 1.00 71.69 266 GLU A O 1
ATOM 2146 N N . THR A 1 267 ? -21.315 -2.085 3.414 1.00 71.94 267 THR A N 1
ATOM 2147 C CA . THR A 1 267 ? -19.873 -2.048 3.140 1.00 71.94 267 THR A CA 1
ATOM 2148 C C . THR A 1 267 ? -19.229 -0.881 3.876 1.00 71.94 267 THR A C 1
ATOM 2150 O O . THR A 1 267 ? -19.599 0.272 3.654 1.00 71.94 267 THR A O 1
ATOM 2153 N N . VAL A 1 268 ? -18.218 -1.167 4.695 1.00 75.44 268 VAL A N 1
ATOM 2154 C CA . VAL A 1 268 ? -17.440 -0.137 5.390 1.00 75.44 268 VAL A CA 1
ATOM 2155 C C . VAL A 1 268 ? -16.213 0.245 4.569 1.00 75.44 268 VAL A C 1
ATOM 2157 O O . VAL A 1 268 ? -15.465 -0.605 4.085 1.00 75.44 268 VAL A O 1
ATOM 2160 N N . LEU A 1 269 ? -15.998 1.551 4.414 1.00 75.69 269 LEU A N 1
ATOM 2161 C CA . LEU A 1 269 ? -14.821 2.089 3.745 1.00 75.69 269 LEU A CA 1
ATOM 2162 C C . LEU A 1 269 ? -13.673 2.245 4.742 1.00 75.69 269 LEU A C 1
ATOM 2164 O O . LEU A 1 269 ? -13.777 2.990 5.714 1.00 75.69 269 LEU A O 1
ATOM 2168 N N . TYR A 1 270 ? -12.565 1.563 4.466 1.00 80.75 270 TYR A N 1
ATOM 2169 C CA . TYR A 1 270 ? -11.330 1.711 5.231 1.00 80.75 270 TYR A CA 1
ATOM 2170 C C . TYR A 1 270 ? -10.578 2.986 4.844 1.00 80.75 270 TYR A C 1
ATOM 2172 O O . TYR A 1 270 ? -10.620 3.398 3.680 1.00 80.75 270 TYR A O 1
ATOM 2180 N N . PRO A 1 271 ? -9.845 3.594 5.790 1.00 79.00 271 PRO A N 1
ATOM 2181 C CA . PRO A 1 271 ? -9.191 4.862 5.554 1.00 79.00 271 PRO A CA 1
ATOM 2182 C C . PRO A 1 271 ? -8.011 4.707 4.598 1.00 79.00 271 PRO A C 1
ATOM 2184 O O . PRO A 1 271 ? -7.190 3.794 4.719 1.00 79.00 271 PRO A O 1
ATOM 2187 N N . GLU A 1 272 ? -7.925 5.643 3.661 1.00 85.62 272 GLU A N 1
ATOM 2188 C CA . GLU A 1 272 ? -6.817 5.766 2.725 1.00 85.62 272 GLU A CA 1
ATOM 2189 C C . GLU A 1 272 ? -5.924 6.924 3.151 1.00 85.62 272 GLU A C 1
ATOM 2191 O O . GLU A 1 272 ? -6.384 8.043 3.377 1.00 85.62 272 GLU A O 1
ATOM 2196 N N . TYR A 1 273 ? -4.629 6.657 3.229 1.00 87.25 273 TYR A N 1
ATOM 2197 C CA . TYR A 1 273 ? -3.615 7.665 3.450 1.00 87.25 273 TYR A CA 1
ATOM 2198 C C . TYR A 1 273 ? -2.881 7.955 2.144 1.00 87.25 273 TYR A C 1
ATOM 2200 O O . TYR A 1 273 ? -2.242 7.068 1.578 1.00 87.25 273 TYR A O 1
ATOM 2208 N N . VAL A 1 274 ? -2.945 9.200 1.676 1.00 89.06 274 VAL A N 1
ATOM 2209 C CA . VAL A 1 274 ? -2.227 9.647 0.477 1.00 89.06 274 VAL A CA 1
ATOM 2210 C C . VAL A 1 274 ? -0.875 10.237 0.897 1.00 89.06 274 VAL A C 1
ATOM 2212 O O . VAL A 1 274 ? -0.854 11.257 1.592 1.00 89.06 274 VAL A O 1
ATOM 2215 N N . PRO A 1 275 ? 0.257 9.635 0.487 1.00 88.19 275 PRO A N 1
ATOM 2216 C CA . PRO A 1 275 ? 1.579 10.164 0.793 1.00 88.19 275 PRO A CA 1
ATOM 2217 C C . PRO A 1 275 ? 1.828 11.566 0.229 1.00 88.19 275 PRO A C 1
ATOM 2219 O O . PRO A 1 275 ? 1.196 12.004 -0.735 1.00 88.19 275 PRO A O 1
ATOM 2222 N N . LYS A 1 276 ? 2.803 12.274 0.808 1.00 90.50 276 LYS A N 1
ATOM 2223 C CA . LYS A 1 276 ? 3.196 13.622 0.373 1.00 90.50 276 LYS A CA 1
ATOM 2224 C C . LYS A 1 276 ? 4.343 13.571 -0.637 1.00 90.50 276 LYS A C 1
ATOM 2226 O O . LYS A 1 276 ? 5.043 12.568 -0.747 1.00 90.50 276 LYS A O 1
ATOM 2231 N N . ASN A 1 277 ? 4.545 14.679 -1.356 1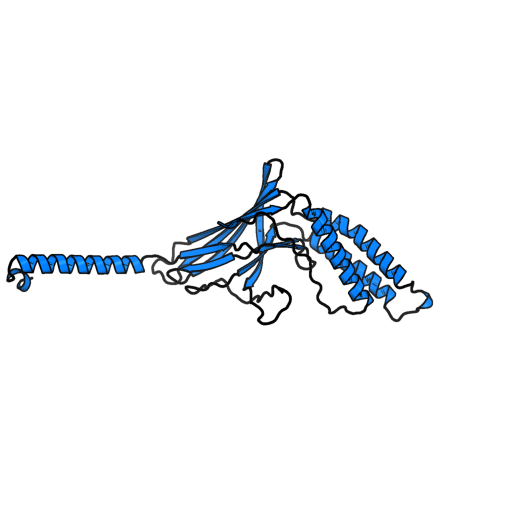.00 90.75 277 ASN A N 1
ATOM 2232 C CA . ASN A 1 277 ? 5.671 14.886 -2.279 1.00 90.75 277 ASN A CA 1
ATOM 2233 C C . ASN A 1 277 ? 5.835 13.779 -3.334 1.00 90.75 277 ASN A C 1
ATOM 2235 O O . ASN A 1 277 ? 6.952 13.397 -3.677 1.00 90.75 277 ASN A O 1
ATOM 2239 N N . ILE A 1 278 ? 4.715 13.266 -3.850 1.00 90.06 278 ILE A N 1
ATOM 2240 C CA . ILE A 1 278 ? 4.722 12.161 -4.808 1.00 90.06 278 ILE A CA 1
ATOM 2241 C C . ILE A 1 278 ? 5.384 12.601 -6.122 1.00 90.06 278 ILE A C 1
ATOM 2243 O O . ILE A 1 278 ? 4.855 13.454 -6.846 1.00 90.06 278 ILE A O 1
ATOM 2247 N N . ASN A 1 279 ? 6.518 11.982 -6.449 1.00 92.25 279 ASN A N 1
ATOM 2248 C CA . ASN A 1 279 ? 7.279 12.217 -7.672 1.00 92.25 279 ASN A CA 1
ATOM 2249 C C . ASN A 1 279 ? 7.461 10.913 -8.462 1.00 92.25 279 ASN A C 1
ATOM 2251 O O . ASN A 1 279 ? 7.742 9.868 -7.884 1.00 92.25 279 ASN A O 1
ATOM 2255 N N . VAL A 1 280 ? 7.294 10.981 -9.781 1.00 89.69 280 VAL A N 1
ATOM 2256 C CA . VAL A 1 280 ? 7.323 9.833 -10.701 1.00 89.69 280 VAL A CA 1
ATOM 2257 C C . VAL A 1 280 ? 8.416 10.046 -11.741 1.00 89.69 280 VAL A C 1
ATOM 2259 O O . VAL A 1 280 ? 8.492 11.125 -12.332 1.00 89.69 280 VAL A O 1
ATOM 2262 N N . SER A 1 281 ? 9.237 9.023 -11.980 1.00 79.69 281 SER A N 1
ATOM 2263 C CA . SER A 1 281 ? 10.295 9.025 -13.004 1.00 79.69 281 SER A CA 1
ATOM 2264 C C . SER A 1 281 ? 10.244 7.795 -13.898 1.00 79.69 281 SER A C 1
ATOM 2266 O O . SER A 1 281 ? 10.047 6.674 -13.361 1.00 79.69 281 SER A O 1
#